Protein AF-A0A3B9MA21-F1 (afdb_monomer_lite)

Secondary structure (DSSP, 8-state):
-------------PPPPP-PPPP-------------EEEEEEETTS-EEEEEES--S--SS-EEEEETTEEEEEEEEPGGGEEEEEES-TT-TTPEE--GGG--SPEEEEEETTS-EEEEEE-TTS---SSEEEEEEEETTTTEEEEEEEEGGGEEEEEEES-TT---SS-PPP---HHHHHHHHTTTT--HHHHHHHHHHHHTT---TTTS-S-HHHHHHHHHHHHHHHHHHTT----HHHHHHHHHHHHHHHS--GGGHHHHH-TTEEEEE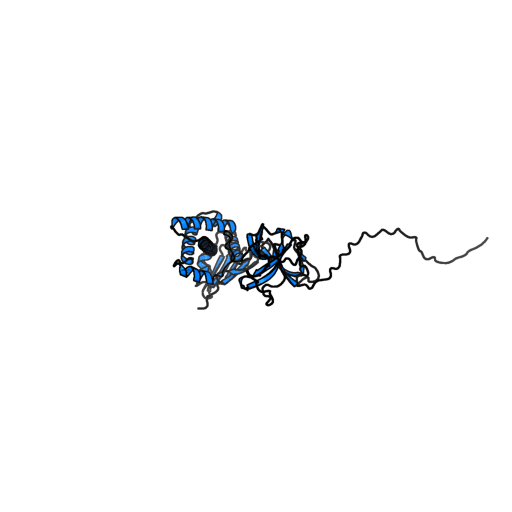ESSTT-EEEEETTEEEE-S---SSHHHHHHHHHHHHHTTT----SSS-EEEEE-TTS-EEEEE-TTT-TTS-EEEEEPPPP--

Structure (mmCIF, N/CA/C/O backbone):
data_AF-A0A3B9MA21-F1
#
_entry.id   AF-A0A3B9MA21-F1
#
loop_
_atom_site.group_PDB
_atom_site.id
_atom_site.type_symbol
_atom_site.label_atom_id
_atom_site.label_alt_id
_atom_site.label_comp_id
_atom_site.label_asym_id
_atom_site.label_entity_id
_atom_site.label_seq_id
_atom_site.pdbx_PDB_ins_code
_atom_site.Cartn_x
_atom_site.Cartn_y
_atom_site.Cartn_z
_atom_site.occupancy
_atom_site.B_iso_or_equiv
_atom_site.auth_seq_id
_atom_site.auth_comp_id
_atom_site.auth_asym_id
_atom_site.auth_atom_id
_atom_site.pdbx_PDB_model_num
ATOM 1 N N . MET A 1 1 ? 95.796 47.280 -31.510 1.00 41.66 1 MET A N 1
ATOM 2 C CA . MET A 1 1 ? 96.546 47.222 -30.240 1.00 41.66 1 MET A CA 1
ATOM 3 C C . MET A 1 1 ? 95.610 47.858 -29.237 1.00 41.66 1 MET A C 1
ATOM 5 O O . MET A 1 1 ? 95.337 49.034 -29.404 1.00 41.66 1 MET A O 1
ATOM 9 N N . SER A 1 2 ? 94.882 47.145 -28.392 1.00 36.00 2 SER A N 1
ATOM 10 C CA . SER A 1 2 ? 95.208 46.003 -27.519 1.00 36.00 2 SER A CA 1
ATOM 11 C C . SER A 1 2 ? 93.837 45.393 -27.157 1.00 36.00 2 SER A C 1
ATOM 13 O O . SER A 1 2 ? 92.874 46.145 -27.056 1.00 36.00 2 SER A O 1
ATOM 15 N N . ASP A 1 3 ? 93.581 44.095 -27.196 1.00 36.34 3 ASP A N 1
ATOM 16 C CA . ASP A 1 3 ? 93.986 43.004 -26.299 1.00 36.34 3 ASP A CA 1
ATOM 17 C C . ASP A 1 3 ? 92.713 42.353 -25.738 1.00 36.34 3 ASP A C 1
ATOM 19 O O . ASP A 1 3 ? 91.640 42.951 -25.679 1.00 36.34 3 ASP A O 1
ATOM 23 N N . VAL A 1 4 ? 92.868 41.072 -25.449 1.00 44.66 4 VAL A N 1
ATOM 24 C CA . VAL A 1 4 ? 91.877 40.066 -25.073 1.00 44.66 4 VAL A CA 1
ATOM 25 C C . VAL A 1 4 ? 91.489 40.219 -23.605 1.00 44.66 4 VAL A C 1
ATOM 27 O O . VAL A 1 4 ? 92.371 40.479 -22.800 1.00 44.66 4 VAL A O 1
ATOM 30 N N . GLU A 1 5 ? 90.242 39.903 -23.230 1.00 35.34 5 GLU A N 1
ATOM 31 C CA . GLU A 1 5 ? 90.014 39.194 -21.963 1.00 35.34 5 GLU A CA 1
ATOM 32 C C . GLU A 1 5 ? 88.692 38.411 -21.912 1.00 35.34 5 GLU A C 1
ATOM 34 O O . GLU A 1 5 ? 87.612 38.881 -22.267 1.00 35.34 5 GLU A O 1
ATOM 39 N N . THR A 1 6 ? 88.839 37.164 -21.476 1.00 40.72 6 THR A N 1
ATOM 40 C CA . THR A 1 6 ? 87.818 36.161 -21.172 1.00 40.72 6 THR A CA 1
ATOM 41 C C . THR A 1 6 ? 87.286 36.392 -19.753 1.00 40.72 6 THR A C 1
ATOM 43 O O . THR A 1 6 ? 88.080 36.696 -18.870 1.00 40.72 6 THR A O 1
ATOM 46 N N . THR A 1 7 ? 85.998 36.131 -19.494 1.00 34.38 7 THR A N 1
ATOM 47 C CA . THR A 1 7 ? 85.468 35.230 -18.434 1.00 34.38 7 THR A CA 1
ATOM 48 C C . THR A 1 7 ? 84.129 35.669 -17.816 1.00 34.38 7 THR A C 1
ATOM 50 O O . THR A 1 7 ? 83.857 36.841 -17.598 1.00 34.38 7 THR A O 1
ATOM 53 N N . GLN A 1 8 ? 83.376 34.623 -17.451 1.00 36.09 8 GLN A N 1
ATOM 54 C CA . GLN A 1 8 ? 82.391 34.487 -16.371 1.00 36.09 8 GLN A CA 1
ATOM 55 C C . GLN A 1 8 ? 80.886 34.641 -16.655 1.00 36.09 8 GLN A C 1
ATOM 57 O O . GLN A 1 8 ? 80.364 35.660 -17.094 1.00 36.09 8 GLN A O 1
ATOM 62 N N . SER A 1 9 ? 80.215 33.530 -16.327 1.00 38.88 9 SER A N 1
ATOM 63 C CA . SER A 1 9 ? 78.785 33.259 -16.291 1.00 38.88 9 SER A CA 1
ATOM 64 C C . SER A 1 9 ? 77.995 34.285 -15.487 1.00 38.88 9 SER A C 1
ATOM 66 O O . SER A 1 9 ? 78.386 34.655 -14.383 1.00 38.88 9 SER A O 1
ATOM 68 N N . THR A 1 10 ? 76.817 34.641 -15.990 1.00 37.41 10 THR A N 1
ATOM 69 C CA . THR A 1 10 ? 75.812 35.418 -15.262 1.00 37.41 10 THR A CA 1
ATOM 70 C C . THR A 1 10 ? 74.525 34.607 -15.136 1.00 37.41 10 THR A C 1
ATOM 72 O O . THR A 1 10 ? 73.949 34.151 -16.123 1.00 37.41 10 THR A O 1
ATOM 75 N N . ASN A 1 11 ? 74.124 34.388 -13.881 1.00 36.66 11 ASN A N 1
ATOM 76 C CA . ASN A 1 11 ? 72.827 33.852 -13.484 1.00 36.66 11 ASN A CA 1
ATOM 77 C C . ASN A 1 11 ? 71.716 34.812 -13.917 1.00 36.66 11 ASN A C 1
ATOM 79 O O . ASN A 1 11 ? 71.850 36.028 -13.783 1.00 36.66 11 ASN A O 1
ATOM 83 N N . GLY A 1 12 ? 70.628 34.239 -14.424 1.00 37.47 12 GLY A N 1
ATOM 84 C CA . GLY A 1 12 ? 69.438 34.968 -14.828 1.00 37.47 12 GLY A CA 1
ATOM 85 C C . GLY A 1 12 ? 68.487 35.242 -13.667 1.00 37.47 12 GLY A C 1
ATOM 86 O O . GLY A 1 12 ? 68.224 34.367 -12.849 1.00 37.47 12 GLY A O 1
ATOM 87 N N . GLU A 1 13 ? 67.905 36.435 -13.694 1.00 37.38 13 GLU A N 1
ATOM 88 C CA . GLU A 1 13 ? 66.594 36.757 -13.130 1.00 37.38 13 GLU A CA 1
ATOM 89 C C . GLU A 1 13 ? 65.908 37.748 -14.084 1.00 37.38 13 GLU A C 1
ATOM 91 O O . GLU A 1 13 ? 66.500 38.784 -14.402 1.00 37.38 13 GLU A O 1
ATOM 96 N N . PRO A 1 14 ? 64.682 37.473 -14.568 1.00 39.94 14 PRO A N 1
ATOM 97 C CA . PRO A 1 14 ? 63.851 38.485 -15.195 1.00 39.94 14 PRO A CA 1
ATOM 98 C C . PRO A 1 14 ? 62.773 39.034 -14.243 1.00 39.94 14 PRO A C 1
ATOM 100 O O . PRO A 1 14 ? 62.314 38.380 -13.311 1.00 39.94 14 PRO A O 1
ATOM 103 N N . LEU A 1 15 ? 62.397 40.276 -14.555 1.00 39.38 15 LEU A N 1
ATOM 104 C CA . LEU A 1 15 ? 61.487 41.211 -13.887 1.00 39.38 15 LEU A CA 1
ATOM 105 C C . LEU A 1 15 ? 60.046 40.712 -13.606 1.00 39.38 15 LEU A C 1
ATOM 107 O O . LEU A 1 15 ? 59.567 39.773 -14.244 1.00 39.38 15 LEU A O 1
ATOM 111 N N . PRO A 1 16 ? 59.318 41.392 -12.689 1.00 40.28 16 PRO A N 1
ATOM 112 C CA . PRO A 1 16 ? 58.061 40.911 -12.123 1.00 40.28 16 PRO A CA 1
ATOM 113 C C . PRO A 1 16 ? 56.882 41.039 -13.093 1.00 40.28 16 PRO A C 1
ATOM 115 O O . PRO A 1 16 ? 56.643 42.088 -13.691 1.00 40.28 16 PRO A O 1
ATOM 118 N N . THR A 1 17 ? 56.102 39.963 -13.199 1.00 39.50 17 THR A N 1
ATOM 119 C CA . THR A 1 17 ? 54.821 39.932 -13.915 1.00 39.50 17 THR A CA 1
ATOM 120 C C . THR A 1 17 ? 53.695 40.247 -12.929 1.00 39.50 17 THR A C 1
ATOM 122 O O . THR A 1 17 ? 53.706 39.761 -11.799 1.00 39.50 17 THR A O 1
ATOM 125 N N . GLY A 1 18 ? 52.751 41.096 -13.343 1.00 36.75 18 GLY A N 1
ATOM 126 C CA . GLY A 1 18 ? 51.663 41.610 -12.511 1.00 36.75 18 GLY A CA 1
ATOM 127 C C . GLY A 1 18 ? 50.853 40.521 -11.806 1.00 36.75 18 GLY A C 1
ATOM 128 O O . GLY A 1 18 ? 50.429 39.540 -12.415 1.00 36.75 18 GLY A O 1
ATOM 129 N N . ALA A 1 19 ? 50.625 40.727 -10.509 1.00 36.31 19 ALA A N 1
ATOM 130 C CA . ALA A 1 19 ? 49.758 39.893 -9.696 1.00 36.31 19 ALA A CA 1
ATOM 131 C C . ALA A 1 19 ? 48.301 40.056 -10.153 1.00 36.31 19 ALA A C 1
ATOM 133 O O . ALA A 1 19 ? 47.687 41.106 -9.963 1.00 36.31 19 ALA A O 1
ATOM 134 N N . ALA A 1 20 ? 47.747 39.002 -10.747 1.00 38.88 20 ALA A N 1
ATOM 135 C CA . ALA A 1 20 ? 46.309 38.837 -10.860 1.00 38.88 20 ALA A CA 1
ATOM 136 C C . ALA A 1 20 ? 45.737 38.626 -9.451 1.00 38.88 20 ALA A C 1
ATOM 138 O O . ALA A 1 20 ? 46.145 37.713 -8.734 1.00 38.88 20 ALA A O 1
ATOM 139 N N . THR A 1 21 ? 44.806 39.487 -9.048 1.00 39.28 21 THR A N 1
ATOM 140 C CA . THR A 1 21 ? 44.000 39.315 -7.838 1.00 39.28 21 THR A CA 1
ATOM 141 C C . THR A 1 21 ? 43.270 37.969 -7.918 1.00 39.28 21 THR A C 1
ATOM 143 O O . THR A 1 21 ? 42.519 37.766 -8.876 1.00 39.28 21 THR A O 1
ATOM 146 N N . PRO A 1 22 ? 43.456 37.035 -6.968 1.00 37.47 22 PRO A N 1
ATOM 147 C CA . PRO A 1 22 ? 42.633 35.838 -6.943 1.00 37.47 22 PRO A CA 1
ATOM 148 C C . PRO A 1 22 ? 41.190 36.249 -6.636 1.00 37.47 22 PRO A C 1
ATOM 150 O O . PRO A 1 22 ? 40.932 37.046 -5.732 1.00 37.47 22 PRO A O 1
ATOM 153 N N . ALA A 1 23 ? 40.253 35.720 -7.424 1.00 40.75 23 ALA A N 1
ATOM 154 C CA . ALA A 1 23 ? 38.828 35.791 -7.131 1.00 40.75 23 ALA A CA 1
ATOM 155 C C . ALA A 1 23 ? 38.580 35.309 -5.689 1.00 40.75 23 ALA A C 1
ATOM 157 O O . ALA A 1 23 ? 39.289 34.404 -5.240 1.00 40.75 23 ALA A O 1
ATOM 158 N N . PRO A 1 24 ? 37.611 35.883 -4.953 1.00 34.22 24 PRO A N 1
ATOM 159 C CA . PRO A 1 24 ? 37.360 35.471 -3.585 1.00 34.22 24 PRO A CA 1
ATOM 160 C C . PRO A 1 24 ? 36.955 33.998 -3.596 1.00 34.22 24 PRO A C 1
ATOM 162 O O . PRO A 1 24 ? 35.881 33.632 -4.075 1.00 34.22 24 PRO A O 1
ATOM 165 N N . THR A 1 25 ? 37.845 33.146 -3.093 1.00 36.44 25 THR A N 1
ATOM 166 C CA . THR A 1 25 ? 37.499 31.797 -2.671 1.00 36.44 25 THR A CA 1
ATOM 167 C C . THR A 1 25 ? 36.375 31.967 -1.663 1.00 36.44 25 THR A C 1
ATOM 169 O O . THR A 1 25 ? 36.591 32.526 -0.590 1.00 36.44 25 THR A O 1
ATOM 172 N N . LEU A 1 26 ? 35.162 31.552 -2.034 1.00 38.78 26 LEU A N 1
ATOM 173 C CA . LEU A 1 26 ? 34.083 31.322 -1.085 1.00 38.78 26 LEU A CA 1
ATOM 174 C C . LEU A 1 26 ? 34.607 30.278 -0.103 1.00 38.78 26 LEU A C 1
ATOM 176 O O . LEU A 1 26 ? 34.585 29.078 -0.380 1.00 38.78 26 LEU A O 1
ATOM 180 N N . GLU A 1 27 ? 35.167 30.770 0.996 1.00 31.86 27 GLU A N 1
ATOM 181 C CA . GLU A 1 27 ? 35.489 30.017 2.192 1.00 31.86 27 GLU A CA 1
ATOM 182 C C . GLU A 1 27 ? 34.197 29.294 2.570 1.00 31.86 27 GLU A C 1
ATOM 184 O O . GLU A 1 27 ? 33.232 29.893 3.049 1.00 31.86 27 GLU A O 1
ATOM 189 N N . ARG A 1 28 ? 34.127 28.002 2.232 1.00 37.34 28 ARG A N 1
ATOM 190 C CA . ARG A 1 28 ? 33.096 27.122 2.760 1.00 37.34 28 ARG A CA 1
ATOM 191 C C . ARG A 1 28 ? 33.308 27.152 4.258 1.00 37.34 28 ARG A C 1
ATOM 193 O O . ARG A 1 28 ? 34.276 26.574 4.739 1.00 37.34 28 ARG A O 1
ATOM 200 N N . ALA A 1 29 ? 32.442 27.881 4.952 1.00 33.44 29 ALA A N 1
ATOM 201 C CA . ALA A 1 29 ? 32.386 27.883 6.396 1.00 33.44 29 ALA A CA 1
ATOM 202 C C . ALA A 1 29 ? 32.402 26.423 6.853 1.00 33.44 29 ALA A C 1
ATOM 204 O O . ALA A 1 29 ? 31.464 25.673 6.576 1.00 33.44 29 ALA A O 1
ATOM 205 N N . GLU A 1 30 ? 33.499 26.007 7.484 1.00 34.41 30 GLU A N 1
ATOM 206 C CA . GLU A 1 30 ? 33.568 24.741 8.194 1.00 34.41 30 GLU A CA 1
ATOM 207 C C . GLU A 1 30 ? 32.528 24.825 9.309 1.00 34.41 30 GLU A C 1
ATOM 209 O O . GLU A 1 30 ? 32.738 25.428 10.365 1.00 34.41 30 GLU A O 1
ATOM 214 N N . ALA A 1 31 ? 31.338 24.301 9.019 1.00 36.44 31 ALA A N 1
ATOM 215 C CA . ALA A 1 31 ? 30.272 24.196 9.986 1.00 36.44 31 ALA A CA 1
ATOM 216 C C . ALA A 1 31 ? 30.799 23.325 11.130 1.00 36.44 31 ALA A C 1
ATOM 218 O O . ALA A 1 31 ? 31.207 22.182 10.925 1.00 36.44 31 ALA A O 1
ATOM 219 N N . LYS A 1 32 ? 30.833 23.886 12.343 1.00 39.78 32 LYS A N 1
ATOM 220 C CA . LYS A 1 32 ? 31.036 23.117 13.572 1.00 39.78 32 LYS A CA 1
ATOM 221 C C . LYS A 1 32 ? 30.023 21.973 13.564 1.00 39.78 32 LYS A C 1
ATOM 223 O O . LYS A 1 32 ? 28.840 22.230 13.770 1.00 39.78 32 LYS A O 1
ATOM 228 N N . HIS A 1 33 ? 30.487 20.755 13.297 1.00 47.06 33 HIS A N 1
ATOM 229 C CA . HIS A 1 33 ? 29.640 19.570 13.236 1.00 47.06 33 HIS A CA 1
ATOM 230 C C . HIS A 1 33 ? 28.929 19.417 14.581 1.00 47.06 33 HIS A C 1
ATOM 232 O O . HIS A 1 33 ? 29.557 19.131 15.604 1.00 47.06 33 HIS A O 1
ATOM 238 N N . GLY A 1 34 ? 27.621 19.668 14.592 1.00 58.94 34 GLY A N 1
ATOM 239 C CA . GLY A 1 34 ? 26.783 19.293 15.720 1.00 58.94 34 GLY A CA 1
ATOM 240 C C . GLY A 1 34 ? 26.837 17.778 15.904 1.00 58.94 34 GLY A C 1
ATOM 241 O O . GLY A 1 34 ? 27.186 17.041 14.981 1.00 58.94 34 GLY A O 1
ATOM 242 N N . THR A 1 35 ? 26.492 17.286 17.093 1.00 79.38 35 THR A N 1
ATOM 243 C CA . THR A 1 35 ? 26.340 15.842 17.303 1.00 79.38 35 THR A CA 1
ATOM 244 C C . THR A 1 35 ? 25.333 15.299 16.288 1.00 79.38 35 THR A C 1
ATOM 246 O O . THR A 1 35 ? 24.146 15.645 16.348 1.00 79.38 35 THR A O 1
ATOM 249 N N . ARG A 1 36 ? 25.821 14.483 15.345 1.00 87.44 36 ARG A N 1
ATOM 250 C CA . ARG A 1 36 ? 24.987 13.807 14.350 1.00 87.44 36 ARG A CA 1
ATOM 251 C C . ARG A 1 36 ? 23.998 12.901 15.068 1.00 87.44 36 ARG A C 1
ATOM 253 O O . ARG A 1 36 ? 24.338 12.241 16.049 1.00 87.44 36 ARG A O 1
ATOM 260 N N . VAL A 1 37 ? 22.765 12.889 14.588 1.00 89.75 37 VAL A N 1
ATOM 261 C CA . VAL A 1 37 ? 21.719 11.986 15.064 1.00 89.75 37 VAL A CA 1
ATOM 262 C C . VAL A 1 37 ? 21.225 11.133 13.922 1.00 89.75 37 VAL A C 1
ATOM 264 O O . VAL A 1 37 ? 21.289 11.544 12.764 1.00 89.75 37 VAL A O 1
ATOM 267 N N . ARG A 1 38 ? 20.690 9.960 14.259 1.00 89.94 38 ARG A N 1
ATOM 268 C CA . ARG A 1 38 ? 19.947 9.155 13.296 1.00 89.94 38 ARG A CA 1
ATOM 269 C C . ARG A 1 38 ? 18.771 9.969 12.769 1.00 89.94 38 ARG A C 1
ATOM 271 O O . ARG A 1 38 ? 18.075 10.622 13.544 1.00 89.94 38 ARG A O 1
ATOM 278 N N . VAL A 1 39 ? 18.565 9.924 11.465 1.00 91.62 39 VAL A N 1
ATOM 279 C CA . VAL A 1 39 ? 17.439 10.563 10.796 1.00 91.62 39 VAL A CA 1
ATOM 280 C C . VAL A 1 39 ? 16.800 9.593 9.824 1.00 91.62 39 VAL A C 1
ATOM 282 O O . VAL A 1 39 ? 17.472 8.725 9.266 1.00 91.62 39 VAL A O 1
ATOM 285 N N . SER A 1 40 ? 15.506 9.786 9.609 1.00 89.62 40 SER A N 1
ATOM 286 C CA . SER A 1 40 ? 14.758 9.100 8.565 1.00 89.62 40 SER A CA 1
ATOM 287 C C . SER A 1 40 ? 14.000 10.136 7.746 1.00 89.62 40 SER A C 1
ATOM 289 O O . SER A 1 40 ? 13.180 10.892 8.278 1.00 89.62 40 SER A O 1
ATOM 291 N N . VAL A 1 41 ? 14.331 10.242 6.462 1.00 88.50 41 VAL A N 1
ATOM 292 C CA . VAL A 1 41 ? 13.748 11.221 5.544 1.00 88.50 41 VAL A CA 1
ATOM 293 C C . VAL A 1 41 ? 12.651 10.543 4.742 1.00 88.50 41 VAL A C 1
ATOM 295 O O . VAL A 1 41 ? 12.915 9.686 3.901 1.00 88.50 41 VAL A O 1
ATOM 298 N N . HIS A 1 42 ? 11.413 10.955 4.995 1.00 84.56 42 HIS A N 1
ATOM 299 C CA . HIS A 1 42 ? 10.248 10.504 4.251 1.00 84.56 42 HIS A CA 1
ATOM 300 C C . HIS A 1 42 ? 10.033 11.430 3.057 1.00 84.56 42 HIS A C 1
ATOM 302 O O . HIS A 1 42 ? 9.934 12.653 3.213 1.00 84.56 42 HIS A O 1
ATOM 308 N N . ARG A 1 43 ? 9.966 10.857 1.857 1.00 81.31 43 ARG A N 1
ATOM 309 C CA . ARG A 1 43 ? 9.807 11.586 0.597 1.00 81.31 43 ARG A CA 1
ATOM 310 C C . ARG A 1 43 ? 8.355 11.596 0.131 1.00 81.31 43 ARG A C 1
ATOM 312 O O . ARG A 1 43 ? 7.558 10.733 0.486 1.00 81.31 43 ARG A O 1
ATOM 319 N N . LEU A 1 44 ? 8.012 12.591 -0.681 1.00 65.81 44 LEU A N 1
ATOM 320 C CA . LEU A 1 44 ? 6.673 12.753 -1.259 1.00 65.81 44 LEU A CA 1
ATOM 321 C C . LEU A 1 44 ? 6.306 11.663 -2.278 1.00 65.81 44 LEU A C 1
ATOM 323 O O . LEU A 1 44 ? 5.127 11.459 -2.544 1.00 65.81 44 LEU A O 1
ATOM 327 N N . ASP A 1 45 ? 7.297 10.974 -2.846 1.00 60.50 45 ASP A N 1
ATOM 328 C CA . ASP A 1 45 ? 7.113 9.818 -3.733 1.00 60.50 45 ASP A CA 1
ATOM 329 C C . ASP A 1 45 ? 6.905 8.497 -2.960 1.00 60.50 45 ASP A C 1
ATOM 331 O O . ASP A 1 45 ? 6.793 7.437 -3.573 1.00 60.50 45 ASP A O 1
ATOM 335 N N . GLY A 1 46 ? 6.849 8.554 -1.623 1.00 48.66 46 GLY A N 1
ATOM 336 C CA . GLY A 1 46 ? 6.766 7.387 -0.745 1.00 48.66 46 GLY A CA 1
ATOM 337 C C . GLY A 1 46 ? 8.120 6.745 -0.431 1.00 48.66 46 GLY A C 1
ATOM 338 O O . GLY A 1 46 ? 8.165 5.757 0.301 1.00 48.66 46 GLY A O 1
ATOM 339 N N . GLY A 1 47 ? 9.225 7.290 -0.951 1.00 55.22 47 GLY A N 1
ATOM 340 C CA . GLY A 1 47 ? 10.573 6.848 -0.613 1.00 55.22 47 GLY A CA 1
ATOM 341 C C . GLY A 1 47 ? 10.939 7.125 0.849 1.00 55.22 47 GLY A C 1
ATOM 342 O O . GLY A 1 47 ? 10.489 8.104 1.449 1.00 55.22 47 GLY A O 1
ATOM 343 N N . LEU A 1 48 ? 11.796 6.272 1.408 1.00 69.06 48 LEU A N 1
ATOM 344 C CA . LEU A 1 48 ? 12.355 6.412 2.751 1.00 69.06 48 LEU A CA 1
ATOM 345 C C . LEU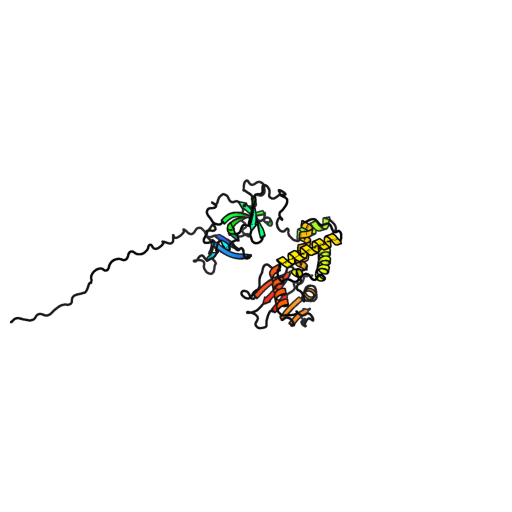 A 1 48 ? 13.878 6.347 2.675 1.00 69.06 48 LEU A C 1
ATOM 347 O O . LEU A 1 48 ? 14.429 5.426 2.070 1.00 69.06 48 LEU A O 1
ATOM 351 N N . GLU A 1 49 ? 14.553 7.310 3.291 1.00 78.38 49 GLU A N 1
ATOM 352 C CA . GLU A 1 49 ? 16.012 7.360 3.336 1.00 78.38 49 GLU A CA 1
ATOM 353 C C . GLU A 1 49 ? 16.501 7.495 4.779 1.00 78.38 49 GLU A C 1
ATOM 355 O O . GLU A 1 49 ? 16.326 8.537 5.410 1.00 78.38 49 GLU A O 1
ATOM 360 N N . ASP A 1 50 ? 17.144 6.442 5.285 1.00 84.69 50 ASP A N 1
ATOM 361 C CA . ASP A 1 50 ? 17.752 6.424 6.614 1.00 84.69 50 ASP A CA 1
ATOM 362 C C . ASP A 1 50 ? 19.226 6.829 6.566 1.00 84.69 50 ASP A C 1
ATOM 364 O O . ASP A 1 50 ? 19.962 6.523 5.621 1.00 84.69 50 ASP A O 1
ATOM 368 N N . GLY A 1 51 ? 19.680 7.487 7.626 1.00 88.56 51 GLY A N 1
ATOM 369 C CA . GLY A 1 51 ? 21.069 7.892 7.764 1.00 88.56 51 GLY A CA 1
ATOM 370 C C . GLY A 1 51 ? 21.303 8.695 9.029 1.00 88.56 51 GLY A C 1
ATOM 371 O O . GLY A 1 51 ? 20.592 8.554 10.024 1.00 88.56 51 GLY A O 1
ATOM 372 N N . GLU A 1 52 ? 22.313 9.548 8.984 1.00 92.81 52 GLU A N 1
ATOM 373 C CA . GLU A 1 52 ? 22.648 10.476 10.053 1.00 92.81 52 GLU A CA 1
ATOM 374 C C . GLU A 1 52 ? 22.643 11.912 9.540 1.00 92.81 52 GLU A C 1
ATOM 376 O O . GLU A 1 52 ? 22.885 12.166 8.363 1.00 92.81 52 GLU A O 1
ATOM 381 N N . SER A 1 53 ? 22.368 12.868 10.418 1.00 93.88 53 SER A N 1
ATOM 382 C CA . SER A 1 53 ? 22.474 14.289 10.099 1.00 93.88 53 SER A CA 1
ATOM 383 C C . SER A 1 53 ? 22.755 15.103 11.351 1.00 93.88 53 SER A C 1
ATOM 385 O O . SER A 1 53 ? 22.296 14.776 12.447 1.00 93.88 53 SER A O 1
ATOM 387 N N . ASP A 1 54 ? 23.520 16.172 11.195 1.00 91.25 54 ASP A N 1
ATOM 388 C CA . ASP A 1 54 ? 23.672 17.236 12.184 1.00 91.25 54 ASP A CA 1
ATOM 389 C C . ASP A 1 54 ? 22.666 18.380 11.961 1.00 91.25 54 ASP A C 1
ATOM 391 O O . ASP A 1 54 ? 22.482 19.222 12.846 1.00 91.25 54 ASP A O 1
ATOM 395 N N . ALA A 1 55 ? 21.958 18.388 10.825 1.00 90.75 55 ALA A N 1
ATOM 396 C CA . ALA A 1 55 ? 20.936 19.376 10.523 1.00 90.75 55 ALA A CA 1
ATOM 397 C C . ALA A 1 55 ? 19.670 19.173 11.368 1.00 90.75 55 ALA A C 1
ATOM 399 O O . ALA A 1 55 ? 19.199 18.061 11.606 1.00 90.75 55 ALA A O 1
ATOM 400 N N . ARG A 1 56 ? 19.087 20.296 11.800 1.00 89.19 56 ARG A N 1
ATOM 401 C CA . ARG A 1 56 ? 17.831 20.353 12.573 1.00 89.19 56 ARG A CA 1
ATOM 402 C C . ARG A 1 56 ? 16.721 21.120 11.864 1.00 89.19 56 ARG A C 1
ATOM 404 O O . ARG A 1 56 ? 15.644 21.280 12.416 1.00 89.19 56 ARG A O 1
ATOM 411 N N . ILE A 1 57 ? 16.981 21.578 10.643 1.00 89.88 57 ILE A N 1
ATOM 412 C CA . ILE A 1 57 ? 16.035 22.318 9.810 1.00 89.88 57 ILE A CA 1
ATOM 413 C C . ILE A 1 57 ? 16.131 21.829 8.366 1.00 89.88 57 ILE A C 1
ATOM 415 O O . ILE A 1 57 ? 17.185 21.360 7.935 1.00 89.88 57 ILE A O 1
ATOM 419 N N . ILE A 1 58 ? 15.044 21.977 7.610 1.00 90.38 58 ILE A N 1
ATOM 420 C CA . ILE A 1 58 ? 15.058 21.831 6.150 1.00 90.38 58 ILE A CA 1
ATOM 421 C C . ILE A 1 58 ? 15.366 23.209 5.560 1.00 90.38 58 ILE A C 1
ATOM 423 O O . ILE A 1 58 ? 14.637 24.172 5.817 1.00 90.38 58 ILE A O 1
ATOM 427 N N . THR A 1 59 ? 16.439 23.322 4.781 1.00 89.25 59 THR A N 1
ATOM 428 C CA . THR A 1 59 ? 16.801 24.570 4.093 1.00 89.25 59 THR A CA 1
ATOM 429 C C . THR A 1 59 ? 16.177 24.611 2.697 1.00 89.25 59 THR A C 1
ATOM 431 O O . THR A 1 59 ? 15.588 23.634 2.237 1.00 89.25 59 THR A O 1
ATOM 434 N N . GLY A 1 60 ? 16.310 25.735 1.984 1.00 82.25 60 GLY A N 1
ATOM 435 C CA . GLY A 1 60 ? 15.885 25.813 0.581 1.00 82.25 60 GLY A CA 1
ATOM 436 C C . GLY A 1 60 ? 16.636 24.841 -0.342 1.00 82.25 60 GLY A C 1
ATOM 437 O O . GLY A 1 60 ? 16.071 24.378 -1.331 1.00 82.25 60 GLY A O 1
ATOM 438 N N . GLU A 1 61 ? 17.880 24.494 -0.001 1.00 83.31 61 GLU A N 1
ATOM 439 C CA . GLU A 1 61 ? 18.684 23.512 -0.741 1.00 83.31 61 GLU A CA 1
ATOM 440 C C . GLU A 1 61 ? 18.258 22.072 -0.436 1.00 83.31 61 GLU A C 1
ATOM 442 O O . GLU A 1 61 ? 18.413 21.188 -1.280 1.00 83.31 61 GLU A O 1
ATOM 447 N N . GLY A 1 62 ? 17.661 21.837 0.737 1.00 90.94 62 GLY A N 1
ATOM 448 C CA . GLY A 1 62 ? 17.166 20.532 1.141 1.00 90.94 62 GLY A CA 1
ATOM 449 C C . GLY A 1 62 ? 17.564 20.134 2.552 1.00 90.94 62 GLY A C 1
ATOM 450 O O . GLY A 1 62 ? 17.713 20.973 3.442 1.00 90.94 62 GLY A O 1
ATOM 451 N N . PHE A 1 63 ? 17.715 18.828 2.746 1.00 93.81 63 PHE A N 1
ATOM 452 C CA . PHE A 1 63 ? 18.174 18.243 3.998 1.00 93.81 63 PHE A CA 1
ATOM 453 C C . PHE A 1 63 ? 19.409 17.366 3.747 1.00 93.81 63 PHE A C 1
ATOM 455 O O . PHE A 1 63 ? 19.354 16.484 2.880 1.00 93.81 63 PHE A O 1
ATOM 462 N N . PRO A 1 64 ? 20.526 17.598 4.457 1.00 95.00 64 PRO A N 1
ATOM 463 C CA . PRO A 1 64 ? 21.721 16.781 4.317 1.00 95.00 64 PRO A CA 1
ATOM 464 C C . PRO A 1 64 ? 21.568 15.463 5.084 1.00 95.00 64 PRO A C 1
ATOM 466 O O . PRO A 1 64 ? 21.177 15.455 6.251 1.00 95.00 64 PRO A O 1
ATOM 469 N N . ILE A 1 65 ? 21.918 14.353 4.440 1.00 93.31 65 ILE A N 1
ATOM 470 C CA . ILE A 1 65 ? 21.967 13.016 5.030 1.00 93.31 65 ILE A CA 1
ATOM 471 C C . ILE A 1 65 ? 23.336 12.380 4.771 1.00 93.31 65 ILE A C 1
ATOM 473 O O . ILE A 1 65 ? 23.857 12.405 3.655 1.00 93.31 65 ILE A O 1
ATOM 477 N N . PHE A 1 66 ? 23.922 11.806 5.812 1.00 91.44 66 PHE A N 1
ATOM 478 C CA . PHE A 1 66 ? 25.133 10.997 5.762 1.00 91.44 66 PHE A CA 1
ATOM 479 C C . PHE A 1 66 ? 24.719 9.530 5.834 1.00 91.44 66 PHE A C 1
ATOM 481 O O . PHE A 1 66 ? 23.932 9.146 6.698 1.00 91.44 66 PHE A O 1
ATOM 488 N N . THR A 1 67 ? 25.228 8.701 4.929 1.00 85.69 67 THR A N 1
ATOM 489 C CA . THR A 1 67 ? 24.887 7.270 4.893 1.00 85.69 67 THR A CA 1
ATOM 490 C C . THR A 1 67 ? 26.134 6.436 5.177 1.00 85.69 67 THR A C 1
ATOM 492 O O . THR A 1 67 ? 27.221 6.864 4.805 1.00 85.69 67 THR A O 1
ATOM 495 N N . PRO A 1 68 ? 26.024 5.235 5.771 1.00 73.62 68 PRO A N 1
ATOM 496 C CA . PRO A 1 68 ? 27.183 4.400 6.095 1.00 73.62 68 PRO A CA 1
ATOM 497 C C . PRO A 1 68 ? 28.221 4.178 4.973 1.00 73.62 68 PRO A C 1
ATOM 499 O O . PRO A 1 68 ? 29.407 4.151 5.296 1.00 73.62 68 PRO A O 1
ATOM 502 N N . PRO A 1 69 ? 27.859 4.032 3.679 1.00 71.44 69 PRO A N 1
ATOM 503 C CA . PRO A 1 69 ? 28.867 3.899 2.622 1.00 71.44 69 PRO A CA 1
ATOM 504 C C . PRO A 1 69 ? 29.662 5.188 2.334 1.00 71.44 69 PRO A C 1
ATOM 506 O O . PRO A 1 69 ? 30.722 5.097 1.723 1.00 71.44 69 PRO A O 1
ATOM 509 N N . ASP A 1 70 ? 29.183 6.362 2.760 1.00 71.75 70 ASP A N 1
ATOM 510 C CA . ASP A 1 70 ? 29.858 7.660 2.611 1.00 71.75 70 ASP A CA 1
ATOM 511 C C . ASP A 1 70 ? 29.503 8.579 3.798 1.00 71.75 70 ASP A C 1
ATOM 513 O O . ASP A 1 70 ? 28.552 9.367 3.761 1.00 71.75 70 ASP A O 1
ATOM 517 N N . ALA A 1 71 ? 30.239 8.412 4.900 1.00 76.12 71 ALA A N 1
ATOM 518 C CA . ALA A 1 71 ? 30.004 9.131 6.154 1.00 76.12 71 ALA A CA 1
ATOM 519 C C . ALA A 1 71 ? 30.641 10.534 6.187 1.00 76.12 71 ALA A C 1
ATOM 521 O O . ALA A 1 71 ? 30.330 11.330 7.074 1.00 76.12 71 ALA A O 1
ATOM 522 N N . GLU A 1 72 ? 31.519 10.853 5.237 1.00 82.19 72 GLU A N 1
ATOM 523 C CA . GLU A 1 72 ? 32.240 12.132 5.192 1.00 82.19 72 GLU A CA 1
ATOM 524 C C . GLU A 1 72 ? 31.533 13.151 4.295 1.00 82.19 72 GLU A C 1
ATOM 526 O O . GLU A 1 72 ? 31.621 14.359 4.525 1.00 82.19 72 GLU A O 1
ATOM 531 N N . ARG A 1 73 ? 30.781 12.688 3.290 1.00 86.56 73 ARG A N 1
ATOM 532 C CA . ARG A 1 73 ? 30.079 13.565 2.356 1.00 86.56 73 ARG A CA 1
ATOM 533 C C . ARG A 1 73 ? 28.567 13.495 2.536 1.00 86.56 73 ARG A C 1
ATOM 535 O O . ARG A 1 73 ? 27.930 12.487 2.252 1.00 86.56 73 ARG A O 1
ATOM 542 N N . ALA A 1 74 ? 27.973 14.627 2.906 1.00 89.00 74 ALA A N 1
ATOM 543 C CA . ALA A 1 74 ? 26.522 14.763 2.937 1.00 89.00 74 ALA A CA 1
ATOM 544 C C . ALA A 1 74 ? 25.920 14.625 1.528 1.00 89.00 74 ALA A C 1
ATOM 546 O O . ALA A 1 74 ? 26.286 15.361 0.602 1.00 89.00 74 ALA A O 1
ATOM 547 N N . ARG A 1 75 ? 24.936 13.735 1.385 1.00 92.38 75 ARG A N 1
ATOM 548 C CA . ARG A 1 75 ? 23.989 13.744 0.269 1.00 92.38 75 ARG A CA 1
ATOM 549 C C . ARG A 1 75 ? 22.858 14.710 0.602 1.00 92.38 75 ARG A C 1
ATOM 551 O O . ARG A 1 75 ? 22.287 14.642 1.681 1.00 92.38 75 ARG A O 1
ATOM 558 N N . TRP A 1 76 ? 22.507 15.584 -0.330 1.00 93.00 76 TRP A N 1
ATOM 559 C CA . TRP A 1 76 ? 21.403 16.524 -0.147 1.00 93.00 76 TRP A CA 1
ATOM 560 C C . TRP A 1 76 ? 20.131 15.979 -0.780 1.00 93.00 76 TRP A C 1
ATOM 562 O O . TRP A 1 76 ? 20.107 15.699 -1.979 1.00 93.00 76 TRP A O 1
ATOM 572 N N . ILE A 1 77 ? 19.078 15.848 0.023 1.00 92.44 77 ILE A N 1
ATOM 573 C CA . ILE A 1 77 ? 17.738 15.521 -0.464 1.00 92.44 77 ILE A CA 1
ATOM 574 C C . ILE A 1 77 ? 17.005 16.845 -0.714 1.00 92.44 77 ILE A C 1
ATOM 576 O O . ILE A 1 77 ? 16.859 17.621 0.232 1.00 92.44 77 ILE A O 1
ATOM 580 N N . PRO A 1 78 ? 16.544 17.139 -1.942 1.00 91.81 78 PRO A N 1
ATOM 581 C CA . PRO A 1 78 ? 15.902 18.415 -2.253 1.00 91.81 78 PRO A CA 1
ATOM 582 C C . PRO A 1 78 ? 14.639 18.649 -1.423 1.00 91.81 78 PRO A C 1
ATOM 584 O O . PRO A 1 78 ? 13.779 17.776 -1.350 1.00 91.81 78 PRO A O 1
ATOM 587 N N . ALA A 1 79 ? 14.456 19.860 -0.887 1.00 89.25 79 ALA A N 1
ATOM 588 C CA . ALA A 1 79 ? 13.309 20.191 -0.027 1.00 89.25 79 ALA A CA 1
ATOM 589 C C . ALA A 1 79 ? 11.944 19.897 -0.675 1.00 89.25 79 ALA A C 1
ATOM 591 O O . ALA A 1 79 ? 11.005 19.499 0.005 1.00 89.25 79 ALA A O 1
ATOM 592 N N . ARG A 1 80 ? 11.843 20.058 -2.001 1.00 88.12 80 ARG A N 1
ATOM 593 C CA . ARG A 1 80 ? 10.626 19.776 -2.783 1.00 88.12 80 ARG A CA 1
ATOM 594 C C . ARG A 1 80 ? 10.241 18.297 -2.852 1.00 88.12 80 ARG A C 1
ATOM 596 O O . ARG A 1 80 ? 9.100 18.007 -3.185 1.00 88.12 80 ARG A O 1
ATOM 603 N N . ASP A 1 81 ? 11.182 17.399 -2.579 1.00 86.69 81 ASP A N 1
ATOM 604 C CA . ASP A 1 81 ? 10.958 15.955 -2.597 1.00 86.69 81 ASP A CA 1
ATOM 605 C C . ASP A 1 81 ? 10.732 15.420 -1.178 1.00 86.69 81 ASP A C 1
ATOM 607 O O . ASP A 1 81 ? 10.299 14.283 -1.009 1.00 86.69 81 ASP A O 1
ATOM 611 N N . ILE A 1 82 ? 11.035 16.224 -0.156 1.00 90.31 82 ILE A N 1
ATOM 612 C CA . ILE A 1 82 ? 10.878 15.855 1.247 1.00 90.31 82 ILE A CA 1
ATOM 613 C C . ILE A 1 82 ? 9.432 16.085 1.657 1.00 90.31 82 ILE A C 1
ATOM 615 O O . ILE A 1 82 ? 8.854 17.138 1.400 1.00 90.31 82 ILE A O 1
ATOM 619 N N . LYS A 1 83 ? 8.872 15.104 2.356 1.00 86.19 83 LYS A N 1
ATOM 620 C CA . LYS A 1 83 ? 7.599 15.215 3.053 1.00 86.19 83 LYS A CA 1
ATOM 621 C C . LYS A 1 83 ? 7.818 15.647 4.499 1.00 86.19 83 LYS A C 1
ATOM 623 O O . LYS A 1 83 ? 7.333 16.695 4.917 1.00 86.19 83 LYS A O 1
ATOM 628 N N . TYR A 1 84 ? 8.592 14.873 5.249 1.00 91.88 84 TYR A N 1
ATOM 629 C CA . TYR A 1 84 ? 9.063 15.226 6.583 1.00 91.88 84 TYR A CA 1
ATOM 630 C C . TYR A 1 84 ? 10.339 14.450 6.918 1.00 91.88 84 TYR A C 1
ATOM 632 O O . TYR A 1 84 ? 10.655 13.439 6.294 1.00 91.88 84 TYR A O 1
ATOM 640 N N . VAL A 1 85 ? 11.073 14.926 7.916 1.00 93.31 85 VAL A N 1
ATOM 641 C CA . VAL A 1 85 ? 12.288 14.288 8.426 1.00 93.31 85 VAL A CA 1
ATOM 642 C C . VAL A 1 85 ? 12.092 13.954 9.890 1.00 93.31 85 VAL A C 1
ATOM 644 O O . VAL A 1 85 ? 11.833 14.851 10.685 1.00 93.31 85 VAL A O 1
ATOM 647 N N . VAL A 1 86 ? 12.225 12.685 10.257 1.00 91.06 86 VAL A N 1
ATOM 648 C CA . VAL A 1 86 ? 12.230 12.233 11.651 1.00 91.06 86 VAL A CA 1
ATOM 649 C C . VAL A 1 86 ? 13.641 12.367 12.207 1.00 91.06 86 VAL A C 1
ATOM 651 O O . VAL A 1 86 ? 14.604 11.943 11.569 1.00 91.06 86 VAL A O 1
ATOM 654 N N . LEU A 1 87 ? 13.763 12.948 13.399 1.00 90.31 87 LEU A N 1
ATOM 655 C CA . LEU A 1 87 ? 15.022 13.082 14.123 1.00 90.31 87 LEU A CA 1
ATOM 656 C C . LEU A 1 87 ? 15.041 12.045 15.252 1.00 90.31 87 LEU A C 1
ATOM 658 O O . LEU A 1 87 ? 14.393 12.226 16.281 1.00 90.31 87 LEU A O 1
ATOM 662 N N . GLY A 1 88 ? 15.791 10.965 15.059 1.00 86.12 88 GLY A N 1
ATOM 663 C CA . GLY A 1 88 ? 15.883 9.836 15.981 1.00 86.12 88 GLY A CA 1
ATOM 664 C C . GLY A 1 88 ? 15.320 8.543 15.395 1.00 86.12 88 GLY A C 1
ATOM 665 O O . GLY A 1 88 ? 15.243 8.365 14.181 1.00 86.12 88 GLY A O 1
ATOM 666 N N . SER A 1 89 ? 14.958 7.618 16.282 1.00 78.75 89 SER A N 1
ATOM 667 C CA . SER A 1 89 ? 14.424 6.298 15.943 1.00 78.75 89 SER A CA 1
ATOM 668 C C . SER A 1 89 ? 13.089 6.095 16.645 1.00 78.75 89 SER A C 1
ATOM 670 O O . SER A 1 89 ? 12.960 6.425 17.819 1.00 78.75 89 SER A O 1
ATOM 672 N N . VAL A 1 90 ? 12.105 5.517 15.955 1.00 66.56 90 VAL A N 1
ATOM 673 C CA . VAL A 1 90 ? 10.792 5.204 16.554 1.00 66.56 90 VAL A CA 1
ATOM 674 C C . VAL A 1 90 ? 10.920 4.151 17.665 1.00 66.56 90 VAL A C 1
ATOM 676 O O . VAL A 1 90 ? 10.154 4.173 18.623 1.00 66.56 90 VAL A O 1
ATOM 679 N N . ASP A 1 91 ? 11.927 3.281 17.563 1.00 71.00 91 ASP A N 1
ATOM 680 C CA . ASP A 1 91 ? 12.250 2.251 18.560 1.00 71.00 91 ASP A CA 1
ATOM 681 C C . ASP A 1 91 ? 13.127 2.754 19.723 1.00 71.00 91 ASP A C 1
ATOM 683 O O . ASP A 1 91 ? 13.605 1.948 20.523 1.00 71.00 91 ASP A O 1
ATOM 687 N N . ASP A 1 92 ? 13.401 4.060 19.808 1.00 73.75 92 ASP A N 1
ATOM 688 C CA . ASP A 1 92 ? 14.194 4.617 20.905 1.00 73.75 92 ASP A CA 1
ATOM 689 C C . ASP A 1 92 ? 13.405 4.515 22.235 1.00 73.75 92 ASP A C 1
ATOM 691 O O . ASP A 1 92 ? 12.301 5.063 22.348 1.00 73.75 92 ASP A O 1
ATOM 695 N N . PRO A 1 93 ? 13.915 3.788 23.250 1.00 74.81 93 PRO A N 1
ATOM 696 C CA . PRO A 1 93 ? 13.214 3.625 24.523 1.00 74.81 93 PRO A CA 1
ATOM 697 C C . PRO A 1 93 ? 13.070 4.940 25.302 1.00 74.81 93 PRO A C 1
ATOM 699 O O . PRO A 1 93 ? 12.154 5.052 26.123 1.00 74.81 93 PRO A O 1
ATOM 702 N N . ASP A 1 94 ? 13.926 5.927 25.023 1.00 83.38 94 ASP A N 1
ATOM 703 C CA . ASP A 1 94 ? 13.995 7.206 25.731 1.00 83.38 94 ASP A CA 1
ATOM 704 C C . ASP A 1 94 ? 13.115 8.296 25.091 1.00 83.38 94 ASP A C 1
ATOM 706 O O . ASP A 1 94 ? 13.189 9.468 25.473 1.00 83.38 94 ASP A O 1
ATOM 710 N N . LEU A 1 95 ? 12.245 7.934 24.135 1.00 83.62 95 LEU A N 1
ATOM 711 C CA . LEU A 1 95 ? 11.280 8.875 23.567 1.00 83.62 95 LEU A CA 1
ATOM 712 C C . LEU A 1 95 ? 10.405 9.513 24.653 1.00 83.62 95 LEU A C 1
ATOM 714 O O . LEU A 1 95 ? 9.935 8.861 25.593 1.00 83.62 95 LEU A O 1
ATOM 718 N N . GLU A 1 96 ? 10.128 10.804 24.471 1.00 87.31 96 GLU A N 1
ATOM 719 C CA . GLU A 1 96 ? 9.249 11.569 25.348 1.00 87.31 96 GLU A CA 1
ATOM 720 C C . GLU A 1 96 ? 7.835 10.971 25.331 1.00 87.31 96 GLU A C 1
ATOM 722 O O . GLU A 1 96 ? 7.318 10.552 24.292 1.00 87.31 96 GLU A O 1
ATOM 727 N N . SER A 1 97 ? 7.197 10.922 26.500 1.00 86.00 97 SER A N 1
ATOM 728 C CA . SER A 1 97 ? 5.811 10.465 26.612 1.00 86.00 97 SER A CA 1
ATOM 729 C C . SER A 1 97 ? 4.857 11.436 25.928 1.00 86.00 97 SER A C 1
ATOM 731 O O . SER A 1 97 ? 5.019 12.647 26.028 1.00 86.00 97 SER A O 1
ATOM 733 N N . ASP A 1 98 ? 3.837 10.899 25.264 1.00 85.81 98 ASP A N 1
ATOM 734 C CA . ASP A 1 98 ? 2.773 11.703 24.674 1.00 85.81 98 ASP A CA 1
ATOM 735 C C . ASP A 1 98 ? 2.056 12.506 25.775 1.00 85.81 98 ASP A C 1
ATOM 737 O O . ASP A 1 98 ? 1.413 11.910 26.644 1.00 85.81 98 ASP A O 1
ATOM 741 N N . PRO A 1 99 ? 2.153 13.849 25.778 1.00 83.12 99 PRO A N 1
ATOM 742 C CA . PRO A 1 99 ? 1.638 14.652 26.881 1.00 83.12 99 PRO A CA 1
ATOM 743 C C . PRO A 1 99 ? 0.100 14.764 26.866 1.00 83.12 99 PRO A C 1
ATOM 745 O O . PRO A 1 99 ? -0.504 15.233 27.837 1.00 83.12 99 PRO A O 1
ATOM 748 N N . GLY A 1 100 ? -0.545 14.310 25.787 1.00 82.44 100 GLY A N 1
ATOM 749 C CA . GLY A 1 100 ? -1.994 14.271 25.628 1.00 82.44 100 GLY A CA 1
ATOM 750 C C . GLY A 1 100 ? -2.654 15.649 25.707 1.00 82.44 100 GLY A C 1
ATOM 751 O O . GLY A 1 100 ? -2.057 16.676 25.395 1.00 82.44 100 GLY A O 1
ATOM 752 N N . ASP A 1 101 ? -3.911 15.680 26.150 1.00 79.69 101 ASP A N 1
ATOM 753 C CA . ASP A 1 101 ? -4.728 16.905 26.160 1.00 79.69 101 ASP A CA 1
ATOM 754 C C . ASP A 1 101 ? -4.425 17.876 27.303 1.00 79.69 101 ASP A C 1
ATOM 756 O O . ASP A 1 101 ? -4.942 18.988 27.329 1.00 79.69 101 ASP A O 1
ATOM 760 N N . LYS A 1 102 ? -3.578 17.473 28.253 1.00 70.75 102 LYS A N 1
ATOM 761 C CA . LYS A 1 102 ? -3.223 18.295 29.419 1.00 70.75 102 LYS A CA 1
ATOM 762 C C . LYS A 1 102 ? -2.068 19.260 29.141 1.00 70.75 102 LYS A C 1
ATOM 764 O O . LYS A 1 102 ? -1.684 20.017 30.029 1.00 70.75 102 LYS A O 1
ATOM 769 N N . THR A 1 103 ? -1.496 19.221 27.939 1.00 77.75 103 THR A N 1
ATOM 770 C CA . THR A 1 103 ? -0.358 20.061 27.563 1.00 77.75 103 THR A CA 1
ATOM 771 C C . THR A 1 103 ? -0.776 21.439 27.069 1.00 77.75 103 THR A C 1
ATOM 773 O O . THR A 1 103 ? -1.813 21.603 26.433 1.00 77.75 103 THR A O 1
ATOM 776 N N . ALA A 1 104 ? 0.091 22.426 27.295 1.00 78.69 104 ALA A N 1
ATOM 777 C CA . ALA A 1 104 ? -0.016 23.743 26.671 1.00 78.69 104 ALA A CA 1
ATOM 778 C C . ALA A 1 104 ? 0.538 23.767 25.230 1.00 78.69 104 ALA A C 1
ATOM 780 O O . ALA A 1 104 ? 0.404 24.775 24.536 1.00 78.69 104 ALA A O 1
ATOM 781 N N . ALA A 1 105 ? 1.178 22.683 24.771 1.00 81.25 105 ALA A N 1
ATOM 782 C CA . ALA A 1 105 ? 1.688 22.592 23.408 1.00 81.25 105 ALA A CA 1
ATOM 783 C C . ALA A 1 105 ? 0.544 22.658 22.381 1.00 81.25 105 ALA A C 1
ATOM 785 O O . ALA A 1 105 ? -0.487 21.989 22.513 1.00 81.25 105 ALA A O 1
ATOM 786 N N . ARG A 1 106 ? 0.741 23.455 21.323 1.00 87.00 106 ARG A N 1
ATOM 787 C CA . ARG A 1 106 ? -0.221 23.541 20.219 1.00 87.00 106 ARG A CA 1
ATOM 788 C C . ARG A 1 106 ? -0.251 22.207 19.488 1.00 87.00 106 ARG A C 1
ATOM 790 O O . ARG A 1 106 ? 0.791 21.710 19.075 1.00 87.00 106 ARG A O 1
ATOM 797 N N . ARG A 1 107 ? -1.440 21.648 19.313 1.00 87.94 107 ARG A N 1
ATOM 798 C CA . ARG A 1 107 ? -1.659 20.385 18.610 1.00 87.94 107 ARG A CA 1
ATOM 799 C C . ARG A 1 107 ? -2.141 20.681 17.206 1.00 87.94 107 ARG A C 1
ATOM 801 O O . ARG A 1 107 ? -2.944 21.594 17.013 1.00 87.94 107 ARG A O 1
ATOM 808 N N . ALA A 1 108 ? -1.635 19.929 16.244 1.00 84.06 108 ALA A N 1
ATOM 809 C CA . ALA A 1 108 ? -1.996 20.071 14.853 1.00 84.06 108 ALA A CA 1
ATOM 810 C C . ALA A 1 108 ? -2.176 18.707 14.188 1.00 84.06 108 ALA A C 1
ATOM 812 O O . ALA A 1 108 ? -1.479 17.736 14.486 1.00 84.06 108 ALA A O 1
ATOM 813 N N . ILE A 1 109 ? -3.113 18.672 13.254 1.00 80.06 109 ILE A N 1
ATOM 814 C CA . ILE A 1 109 ? -3.294 17.610 12.281 1.00 80.06 109 ILE A CA 1
ATOM 815 C C . ILE A 1 109 ? -2.764 18.145 10.946 1.00 80.06 109 ILE A C 1
ATOM 817 O O . ILE A 1 109 ? -3.231 19.171 10.449 1.00 80.06 109 ILE A O 1
ATOM 821 N N . LEU A 1 110 ? -1.746 17.484 10.401 1.00 77.25 110 LEU A N 1
ATOM 822 C CA . LEU A 1 110 ? -1.041 17.882 9.188 1.00 77.25 110 LEU A CA 1
ATOM 823 C C . LEU A 1 110 ? -1.455 16.957 8.047 1.00 77.25 110 LEU A C 1
ATOM 825 O O . LEU A 1 110 ? -1.254 15.750 8.147 1.00 77.25 110 LEU A O 1
ATOM 829 N N . ARG A 1 111 ? -1.992 17.515 6.961 1.00 78.56 111 ARG A N 1
ATOM 830 C CA . ARG A 1 111 ? -2.292 16.795 5.719 1.00 78.56 111 ARG A CA 1
ATOM 831 C C . ARG A 1 111 ? -1.208 17.074 4.691 1.00 78.56 111 ARG A C 1
ATOM 833 O O . ARG A 1 111 ? -0.966 18.233 4.354 1.00 78.56 111 ARG A O 1
ATOM 840 N N . PHE A 1 112 ? -0.613 16.030 4.134 1.00 75.00 112 PHE A N 1
ATOM 841 C CA . PHE A 1 112 ? 0.401 16.135 3.086 1.00 75.00 112 PHE A CA 1
ATOM 842 C C . PHE A 1 112 ? -0.187 15.927 1.686 1.00 75.00 112 PHE A C 1
ATOM 844 O O . PHE A 1 112 ? -1.314 15.458 1.522 1.00 75.00 112 PHE A O 1
ATOM 851 N N . ARG A 1 113 ? 0.581 16.298 0.655 1.00 68.00 113 ARG A N 1
ATOM 852 C CA . ARG A 1 113 ? 0.184 16.224 -0.767 1.00 68.00 113 ARG A CA 1
ATOM 853 C C . ARG A 1 113 ? -0.132 14.827 -1.283 1.00 68.00 113 ARG A C 1
ATOM 855 O O . ARG A 1 113 ? -0.931 14.706 -2.204 1.00 68.00 113 ARG A O 1
ATOM 862 N N . ASP A 1 114 ? 0.447 13.802 -0.679 1.00 56.06 114 ASP A N 1
ATOM 863 C CA . ASP A 1 114 ? 0.140 12.400 -0.971 1.00 56.06 114 ASP A CA 1
ATOM 864 C C . ASP A 1 114 ? -1.145 11.901 -0.284 1.00 56.06 114 ASP A C 1
ATOM 866 O O . ASP A 1 114 ? -1.582 10.777 -0.518 1.00 56.06 114 ASP A O 1
ATOM 870 N N . GLY A 1 115 ? -1.783 12.747 0.529 1.00 50.66 115 GLY A N 1
ATOM 871 C CA . GLY A 1 115 ? -3.007 12.431 1.253 1.00 50.66 115 GLY A CA 1
ATOM 872 C C . GLY A 1 115 ? -2.790 11.837 2.644 1.00 50.66 115 GLY A C 1
ATOM 873 O O . GLY A 1 115 ? -3.785 11.563 3.314 1.00 50.66 115 GLY A O 1
ATOM 874 N N . GLU A 1 116 ? -1.546 11.664 3.104 1.00 55.97 116 GLU A N 1
ATOM 875 C CA . GLU A 1 116 ? -1.280 11.204 4.471 1.00 55.97 116 GLU A CA 1
ATOM 876 C C . GLU A 1 116 ? -1.589 12.293 5.501 1.00 55.97 116 GLU A C 1
ATOM 878 O O . GLU A 1 116 ? -1.366 13.487 5.270 1.00 55.97 116 GLU A O 1
ATOM 883 N N . TRP A 1 117 ? -2.056 11.850 6.665 1.00 68.81 117 TRP A N 1
ATOM 884 C CA . TRP A 1 117 ? -2.358 12.689 7.811 1.00 68.81 117 TRP A CA 1
ATOM 885 C C . TRP A 1 117 ? -1.463 12.327 8.990 1.00 68.81 117 TRP A C 1
ATOM 887 O O . TRP A 1 117 ? -1.375 11.160 9.368 1.00 68.81 117 TRP A O 1
ATOM 897 N N . ILE A 1 118 ? -0.854 13.334 9.610 1.00 75.81 118 ILE A N 1
ATOM 898 C CA . ILE A 1 118 ? -0.004 13.163 10.788 1.00 75.81 118 ILE A CA 1
ATOM 899 C C . ILE A 1 118 ? -0.522 14.034 11.925 1.00 75.81 118 ILE A C 1
ATOM 901 O O . ILE A 1 118 ? -0.708 15.240 11.773 1.00 75.81 118 ILE A O 1
ATOM 905 N N . ALA A 1 119 ? -0.720 13.418 13.088 1.00 78.50 119 ALA A N 1
ATOM 906 C CA . ALA A 1 119 ? -0.967 14.129 14.333 1.00 78.50 119 ALA A CA 1
ATOM 907 C C . ALA A 1 119 ? 0.366 14.537 14.957 1.00 78.50 119 ALA A C 1
ATOM 909 O O . ALA A 1 119 ? 1.240 13.694 15.171 1.00 78.50 119 ALA A O 1
ATOM 910 N N . ALA A 1 120 ? 0.526 15.819 15.267 1.00 86.88 120 ALA A N 1
ATOM 911 C CA . ALA A 1 120 ? 1.753 16.312 15.861 1.00 86.88 120 ALA A CA 1
ATOM 912 C C . ALA A 1 120 ? 1.521 17.470 16.831 1.00 86.88 120 ALA A C 1
ATOM 914 O O . ALA A 1 120 ? 0.533 18.201 16.758 1.00 86.88 120 ALA A O 1
ATOM 915 N N . TYR A 1 121 ? 2.473 17.652 17.735 1.00 90.12 121 TYR A N 1
ATOM 916 C CA . TYR A 1 121 ? 2.603 18.876 18.509 1.00 90.12 121 TYR A CA 1
ATOM 917 C C . TYR A 1 121 ? 3.527 19.831 17.770 1.00 90.12 121 TYR A C 1
ATOM 919 O O . TYR A 1 121 ? 4.561 19.424 17.249 1.00 90.12 121 TYR A O 1
ATOM 927 N N . MET A 1 122 ? 3.170 21.103 17.741 1.00 89.06 122 MET A N 1
ATOM 928 C CA . MET A 1 122 ? 4.048 22.150 17.244 1.00 89.06 122 MET A CA 1
ATOM 929 C C . MET A 1 122 ? 5.175 22.351 18.244 1.00 89.06 122 MET A C 1
ATOM 931 O O . MET A 1 122 ? 4.906 22.471 19.443 1.00 89.06 122 MET A O 1
ATOM 935 N N . ASP A 1 123 ? 6.410 22.433 17.761 1.00 82.38 123 ASP A N 1
ATOM 936 C CA . ASP A 1 123 ? 7.544 22.760 18.612 1.00 82.38 123 ASP A CA 1
ATOM 937 C C . ASP A 1 123 ? 7.880 24.258 18.479 1.00 82.38 123 ASP A C 1
ATOM 939 O O . ASP A 1 123 ? 8.447 24.671 17.467 1.00 82.38 123 ASP A O 1
ATOM 943 N N . PRO A 1 124 ? 7.520 25.107 19.463 1.00 66.62 124 PRO A N 1
ATOM 944 C CA . PRO A 1 124 ? 7.809 26.537 19.405 1.00 66.62 124 PRO A CA 1
ATOM 945 C C . PRO A 1 124 ? 9.285 26.855 19.681 1.00 66.62 124 PRO A C 1
ATOM 947 O O . PRO A 1 124 ? 9.689 28.006 19.530 1.00 66.62 124 PRO A O 1
ATOM 950 N N . SER A 1 125 ? 10.079 25.874 20.131 1.00 62.09 125 SER A N 1
ATOM 951 C CA . SER A 1 125 ? 11.477 26.083 20.525 1.00 62.09 125 SER A CA 1
ATOM 952 C C . SER A 1 125 ? 12.441 26.173 19.339 1.00 62.09 125 SER A C 1
ATOM 954 O O . SER A 1 125 ? 13.575 26.618 19.511 1.00 62.09 125 SER A O 1
ATOM 956 N N . GLN A 1 126 ? 11.995 25.807 18.133 1.00 60.22 126 GLN A N 1
ATOM 957 C CA . GLN A 1 126 ? 12.780 25.914 16.907 1.00 60.22 126 GLN A CA 1
ATOM 958 C C . GLN A 1 126 ? 12.172 26.982 15.994 1.00 60.22 126 GLN A C 1
ATOM 960 O O . GLN A 1 126 ? 11.026 26.872 15.558 1.00 60.22 126 GLN A O 1
ATOM 965 N N . ALA A 1 127 ? 12.939 28.042 15.730 1.00 53.88 127 ALA A N 1
ATOM 966 C CA . ALA A 1 127 ? 12.526 29.120 14.840 1.00 53.88 127 ALA A CA 1
ATOM 967 C C . ALA A 1 127 ? 12.192 28.572 13.440 1.00 53.88 127 ALA A C 1
ATOM 969 O O . ALA A 1 127 ? 12.938 27.767 12.882 1.00 53.88 127 ALA A O 1
ATOM 970 N N . SER A 1 128 ? 11.077 29.034 12.866 1.00 57.44 128 SER A N 1
ATOM 971 C CA . SER A 1 128 ? 10.569 28.651 11.536 1.00 57.44 128 SER A CA 1
ATOM 972 C C . SER A 1 128 ? 11.383 29.272 10.385 1.00 57.44 128 SER A C 1
ATOM 974 O O . SER A 1 128 ? 10.832 29.578 9.328 1.00 57.44 128 SER A O 1
ATOM 976 N N . ASP A 1 129 ? 12.688 29.469 10.568 1.00 59.16 129 ASP A N 1
ATOM 977 C CA . ASP A 1 129 ? 13.563 30.203 9.643 1.00 59.16 129 ASP A CA 1
ATOM 978 C C . ASP A 1 129 ? 13.950 29.376 8.393 1.00 59.16 129 ASP A C 1
ATOM 980 O O . ASP A 1 129 ? 14.828 29.764 7.623 1.00 59.16 129 ASP A O 1
ATOM 984 N N . GLY A 1 130 ? 13.298 28.227 8.173 1.00 66.38 130 GLY A N 1
ATOM 985 C CA . GLY A 1 130 ? 13.568 27.294 7.078 1.00 66.38 130 GLY A CA 1
ATOM 986 C C . GLY A 1 130 ? 12.332 26.903 6.263 1.00 66.38 130 GLY A C 1
ATOM 987 O O . GLY A 1 130 ? 11.205 27.307 6.534 1.00 66.38 130 GLY A O 1
ATOM 988 N N . ALA A 1 131 ? 12.541 26.046 5.261 1.00 79.69 131 ALA A N 1
ATOM 989 C CA . ALA A 1 131 ? 11.485 25.479 4.415 1.00 79.69 131 ALA A CA 1
ATOM 990 C C . ALA A 1 131 ? 10.656 24.385 5.124 1.00 79.69 131 ALA A C 1
ATOM 992 O O . ALA A 1 131 ? 9.834 23.718 4.490 1.00 79.69 131 ALA A O 1
ATOM 993 N N . GLY A 1 132 ? 10.883 24.179 6.422 1.00 86.56 132 GLY A N 1
ATOM 994 C CA . GLY A 1 132 ? 10.230 23.159 7.224 1.00 86.56 132 GLY A CA 1
ATOM 995 C C . GLY A 1 132 ? 9.740 23.681 8.568 1.00 86.56 132 GLY A C 1
ATOM 996 O O . GLY A 1 132 ? 10.188 24.711 9.066 1.00 86.56 132 GLY A O 1
ATOM 997 N N . LEU A 1 133 ? 8.812 22.931 9.141 1.00 89.69 133 LEU A N 1
ATOM 998 C CA . LEU A 1 133 ? 8.138 23.202 10.391 1.00 89.69 133 LEU A CA 1
ATOM 999 C C . LEU A 1 133 ? 8.550 22.165 11.432 1.00 89.69 133 LEU A C 1
ATOM 1001 O O . LEU A 1 133 ? 8.322 20.969 11.240 1.00 89.69 133 LEU A O 1
ATOM 1005 N N . ALA A 1 134 ? 9.109 22.627 12.545 1.00 91.56 134 ALA A N 1
ATOM 1006 C CA . ALA A 1 134 ? 9.450 21.763 13.663 1.00 91.56 134 ALA A CA 1
ATOM 1007 C C . ALA A 1 134 ? 8.185 21.261 14.369 1.00 91.56 134 ALA A C 1
ATOM 1009 O O . ALA A 1 134 ? 7.317 22.033 14.795 1.00 91.56 134 ALA A O 1
ATOM 1010 N N . ILE A 1 135 ? 8.090 19.943 14.486 1.00 92.25 135 ILE A N 1
ATOM 1011 C CA . ILE A 1 135 ? 6.962 19.251 15.088 1.00 92.25 135 ILE A CA 1
ATOM 1012 C C . ILE A 1 135 ? 7.452 18.086 15.948 1.00 92.25 135 ILE A C 1
ATOM 1014 O O . ILE A 1 135 ? 8.572 17.600 15.810 1.00 92.25 135 ILE A O 1
ATOM 1018 N N . LYS A 1 136 ? 6.581 17.582 16.813 1.00 91.94 136 LYS A N 1
ATOM 1019 C CA . LYS A 1 136 ? 6.742 16.285 17.464 1.00 91.94 136 LYS A CA 1
ATOM 1020 C C . LYS A 1 136 ? 5.604 15.381 17.021 1.00 91.94 136 LYS A C 1
ATOM 1022 O O . LYS A 1 136 ? 4.455 15.609 17.399 1.00 91.94 136 LYS A O 1
ATOM 1027 N N . ILE A 1 137 ? 5.916 14.392 16.191 1.00 85.75 137 ILE A N 1
ATOM 1028 C CA . ILE A 1 137 ? 4.940 13.436 15.669 1.00 85.75 137 ILE A CA 1
ATOM 1029 C C . ILE A 1 137 ? 4.444 12.572 16.820 1.00 85.75 137 ILE A C 1
ATOM 1031 O O . ILE A 1 137 ? 5.232 12.030 17.594 1.00 85.75 137 ILE A O 1
ATOM 1035 N N . ARG A 1 138 ? 3.125 12.445 16.928 1.00 82.19 138 ARG A N 1
ATOM 1036 C CA . ARG A 1 138 ? 2.458 11.674 17.969 1.00 82.19 138 ARG A CA 1
ATOM 1037 C C . ARG A 1 138 ? 2.380 10.199 17.582 1.00 82.19 138 ARG A C 1
ATOM 1039 O O . ARG A 1 138 ? 1.637 9.816 16.680 1.00 82.19 138 ARG A O 1
ATOM 1046 N N . LEU A 1 139 ? 3.089 9.356 18.323 1.00 75.31 139 LEU A N 1
ATOM 1047 C CA . LEU A 1 139 ? 3.085 7.904 18.178 1.00 75.31 139 LEU A CA 1
ATOM 1048 C C . LEU A 1 139 ? 2.013 7.312 19.100 1.00 75.31 139 LEU A C 1
ATOM 1050 O O . LEU A 1 139 ? 2.261 6.955 20.251 1.00 75.31 139 LEU A O 1
ATOM 1054 N N . THR A 1 140 ? 0.782 7.249 18.591 1.00 63.12 140 THR A N 1
ATOM 1055 C CA . THR A 1 140 ? -0.405 6.903 19.397 1.00 63.12 140 THR A CA 1
ATOM 1056 C C . THR A 1 140 ? -0.308 5.511 20.034 1.00 63.12 140 THR A C 1
ATOM 1058 O O . THR A 1 140 ? -0.760 5.331 21.162 1.00 63.12 140 THR A O 1
ATOM 1061 N N . GLU A 1 141 ? 0.300 4.534 19.354 1.00 54.84 141 GLU A N 1
ATOM 1062 C CA . GLU A 1 141 ? 0.404 3.160 19.866 1.00 54.84 141 GLU A CA 1
ATOM 1063 C C . GLU A 1 141 ? 1.357 3.040 21.060 1.00 54.84 141 GLU A C 1
ATOM 1065 O O . GLU A 1 141 ? 1.045 2.357 22.032 1.00 54.84 141 GLU A O 1
ATOM 1070 N N . SER A 1 142 ? 2.500 3.728 21.013 1.00 65.75 142 SER A N 1
ATOM 1071 C CA . SER A 1 142 ? 3.498 3.706 22.087 1.00 65.75 142 SER A CA 1
ATOM 1072 C C . SER A 1 142 ? 3.256 4.776 23.154 1.00 65.75 142 SER A C 1
ATOM 1074 O O . SER A 1 142 ? 3.954 4.791 24.168 1.00 65.75 142 SER A O 1
ATOM 1076 N N . GLN A 1 143 ? 2.266 5.661 22.956 1.00 79.19 143 GLN A N 1
ATOM 1077 C CA . GLN A 1 143 ? 2.038 6.846 23.794 1.00 79.19 143 GLN A CA 1
ATOM 1078 C C . GLN A 1 143 ? 3.337 7.651 23.947 1.00 79.19 143 GLN A C 1
ATOM 1080 O O . GLN A 1 143 ? 3.752 8.017 25.051 1.00 79.19 143 GLN A O 1
ATOM 1085 N N . ARG A 1 144 ? 4.018 7.867 22.819 1.00 83.12 144 ARG A N 1
ATOM 1086 C CA . ARG A 1 144 ? 5.268 8.624 22.718 1.00 83.12 144 ARG A CA 1
ATOM 1087 C C . ARG A 1 144 ? 5.144 9.730 21.685 1.00 83.12 144 ARG A C 1
ATOM 1089 O O . ARG A 1 144 ? 4.232 9.733 20.857 1.00 83.12 144 ARG A O 1
ATOM 1096 N N . VAL A 1 145 ? 6.090 10.653 21.706 1.00 87.31 145 VAL A N 1
ATOM 1097 C CA . VAL A 1 145 ? 6.285 11.630 20.640 1.00 87.31 145 VAL A CA 1
ATOM 1098 C C . VAL A 1 145 ? 7.711 11.558 20.124 1.00 87.31 145 VAL A C 1
ATOM 1100 O O . VAL A 1 145 ? 8.641 11.310 20.889 1.00 87.31 145 VAL A O 1
ATOM 1103 N N . ILE A 1 146 ? 7.880 11.782 18.823 1.00 88.12 146 ILE A N 1
ATOM 1104 C CA . ILE A 1 146 ? 9.194 11.802 18.182 1.00 88.12 146 ILE A CA 1
ATOM 1105 C C . ILE A 1 146 ? 9.425 13.140 17.470 1.00 88.12 146 ILE A C 1
ATOM 1107 O O . ILE A 1 146 ? 8.541 13.594 16.736 1.00 88.12 146 ILE A O 1
ATOM 1111 N N . PRO A 1 147 ? 10.573 13.808 17.680 1.00 92.75 147 PRO A N 1
ATOM 1112 C CA . PRO A 1 147 ? 10.878 15.056 16.993 1.00 92.75 147 PRO A CA 1
ATOM 1113 C C . PRO A 1 147 ? 10.984 14.853 15.480 1.00 92.75 147 PRO A C 1
ATOM 1115 O O . PRO A 1 147 ? 11.590 13.894 15.003 1.00 92.75 147 PRO A O 1
ATOM 1118 N N . ALA A 1 148 ? 10.410 15.775 14.716 1.00 92.38 148 ALA A N 1
ATOM 1119 C CA . ALA A 1 148 ? 10.463 15.761 13.267 1.00 92.38 148 ALA A CA 1
ATOM 1120 C C . ALA A 1 148 ? 10.370 17.176 12.684 1.00 92.38 148 ALA A C 1
ATOM 1122 O O . ALA A 1 148 ? 10.018 18.140 13.361 1.00 92.38 148 ALA A O 1
ATOM 1123 N N . ILE A 1 149 ? 10.672 17.291 11.397 1.00 93.25 149 ILE A N 1
ATOM 1124 C CA . ILE A 1 149 ? 10.569 18.529 10.631 1.00 93.25 149 ILE A CA 1
ATOM 1125 C C . ILE A 1 149 ? 9.676 18.241 9.428 1.00 93.25 149 ILE A C 1
ATOM 1127 O O . ILE A 1 149 ? 10.069 17.495 8.534 1.00 93.25 149 ILE A O 1
ATOM 1131 N N . ALA A 1 150 ? 8.471 18.802 9.391 1.00 91.56 150 ALA A N 1
ATOM 1132 C CA . ALA A 1 150 ? 7.587 18.685 8.234 1.00 91.56 150 ALA A CA 1
ATOM 1133 C C . ALA A 1 150 ? 8.004 19.682 7.152 1.00 91.56 150 ALA A C 1
ATOM 1135 O O . ALA A 1 150 ? 8.196 20.855 7.448 1.00 91.56 150 ALA A O 1
ATOM 1136 N N . ALA A 1 151 ? 8.125 19.261 5.895 1.00 92.12 151 ALA A N 1
ATOM 1137 C CA . ALA A 1 151 ? 8.408 20.189 4.808 1.00 92.12 151 ALA A CA 1
ATOM 1138 C C . ALA A 1 151 ? 7.162 21.033 4.511 1.00 92.12 151 ALA A C 1
ATOM 1140 O O . ALA A 1 151 ? 6.113 20.507 4.137 1.00 92.12 151 ALA A O 1
ATOM 1141 N N . SER A 1 152 ? 7.274 22.357 4.616 1.00 88.81 152 SER A N 1
ATOM 1142 C CA . SER A 1 152 ? 6.141 23.267 4.409 1.00 88.81 152 SER A CA 1
ATOM 1143 C C . SER A 1 152 ? 5.574 23.157 2.991 1.00 88.81 152 SER A C 1
ATOM 1145 O O . SER A 1 152 ? 4.365 23.225 2.795 1.00 88.81 152 SER A O 1
ATOM 1147 N N . ALA A 1 153 ? 6.434 22.910 1.998 1.00 85.81 153 ALA A N 1
ATOM 1148 C CA . ALA A 1 153 ? 6.025 22.710 0.608 1.00 85.81 153 ALA A CA 1
ATOM 1149 C C . ALA A 1 153 ? 5.229 21.410 0.381 1.00 85.81 153 ALA A C 1
ATOM 1151 O O . ALA A 1 153 ? 4.480 21.322 -0.591 1.00 85.81 153 ALA A O 1
ATOM 1152 N N . ALA A 1 154 ? 5.380 20.415 1.258 1.00 84.25 154 ALA A N 1
ATOM 1153 C CA . ALA A 1 154 ? 4.690 19.132 1.177 1.00 84.25 154 ALA A CA 1
ATOM 1154 C C . ALA A 1 154 ? 3.310 19.142 1.846 1.00 84.25 154 ALA A C 1
ATOM 1156 O O . ALA A 1 154 ? 2.514 18.232 1.609 1.00 84.25 154 ALA A O 1
ATOM 1157 N N . LEU A 1 155 ? 3.017 20.155 2.663 1.00 84.12 155 LEU A N 1
ATOM 1158 C CA . LEU A 1 155 ? 1.739 20.297 3.349 1.00 84.12 155 LEU A CA 1
ATOM 1159 C C . LEU A 1 155 ? 0.661 20.823 2.394 1.00 84.12 155 LEU A C 1
ATOM 1161 O O . LEU A 1 155 ? 0.870 21.778 1.646 1.00 84.12 155 LEU A O 1
ATOM 1165 N N . LEU A 1 156 ? -0.502 20.177 2.423 1.00 76.44 156 LEU A N 1
ATOM 1166 C CA . LEU A 1 156 ? -1.742 20.673 1.828 1.00 76.44 156 LEU A CA 1
ATOM 1167 C C . LEU A 1 156 ? -2.547 21.483 2.833 1.00 76.44 156 LEU A C 1
ATOM 1169 O O . LEU A 1 156 ? -3.102 22.520 2.486 1.00 76.44 156 LEU A O 1
ATOM 1173 N N . GLU A 1 157 ? -2.639 20.982 4.061 1.00 77.06 157 GLU A N 1
ATOM 1174 C CA . GLU A 1 157 ? -3.508 21.548 5.081 1.00 77.06 157 GLU A CA 1
ATOM 1175 C C . GLU A 1 157 ? -2.914 21.322 6.471 1.00 77.06 157 GLU A C 1
ATOM 1177 O O . GLU A 1 157 ? -2.247 20.318 6.730 1.00 77.06 157 GLU A O 1
ATOM 1182 N N . MET A 1 158 ? -3.168 22.267 7.371 1.00 83.44 158 MET A N 1
ATOM 1183 C CA . MET A 1 158 ? -2.825 22.168 8.781 1.00 83.44 158 MET A CA 1
ATOM 1184 C C . MET A 1 158 ? -3.999 22.657 9.614 1.00 83.44 158 MET A C 1
ATOM 1186 O O . MET A 1 158 ? -4.416 23.807 9.485 1.00 83.44 158 MET A O 1
ATOM 1190 N N . GLN A 1 159 ? -4.497 21.796 10.492 1.00 79.19 159 GLN A N 1
ATOM 1191 C CA . GLN A 1 159 ? -5.619 22.101 11.371 1.00 79.19 159 GLN A CA 1
ATOM 1192 C C . GLN A 1 159 ? -5.156 22.054 12.823 1.00 79.19 159 GLN A C 1
ATOM 1194 O O . GLN A 1 159 ? -4.628 21.039 13.271 1.00 79.19 159 GLN A O 1
ATOM 1199 N N . PHE A 1 160 ? -5.346 23.143 13.568 1.00 84.12 160 PHE A N 1
ATOM 1200 C CA . PHE A 1 160 ? -5.064 23.163 15.004 1.00 84.12 160 PHE A CA 1
ATOM 1201 C C . PHE A 1 160 ? -6.226 22.552 15.787 1.00 84.12 160 PHE A C 1
ATOM 1203 O O . PHE A 1 160 ? -7.384 22.799 15.455 1.00 84.12 160 PHE A O 1
ATOM 1210 N N . VAL A 1 161 ? -5.912 21.771 16.823 1.00 77.75 161 VAL A N 1
ATOM 1211 C CA . VAL A 1 161 ? -6.910 21.062 17.641 1.00 77.75 161 VAL A CA 1
ATOM 1212 C C . VAL A 1 161 ? -6.758 21.379 19.131 1.00 77.75 161 VAL A C 1
ATOM 1214 O O . VAL A 1 161 ? -5.646 21.433 19.660 1.00 77.75 161 VAL A O 1
ATOM 1217 N N . ASP A 1 162 ? -7.890 21.562 19.813 1.00 75.88 162 ASP A N 1
ATOM 1218 C CA . ASP A 1 162 ? -7.954 21.879 21.250 1.00 75.88 162 ASP A CA 1
ATOM 1219 C C . ASP A 1 162 ? -7.998 20.630 22.144 1.00 75.88 162 ASP A C 1
ATOM 1221 O O . ASP A 1 162 ? -7.679 20.698 23.334 1.00 75.88 162 ASP A O 1
ATOM 1225 N N . ALA A 1 163 ? -8.371 19.478 21.583 1.00 74.44 163 ALA A N 1
ATOM 1226 C CA . ALA A 1 163 ? -8.279 18.153 22.190 1.00 74.44 163 ALA A CA 1
ATOM 1227 C C . ALA A 1 163 ? -8.042 17.101 21.100 1.00 74.44 163 ALA A C 1
ATOM 1229 O O . ALA A 1 163 ? -8.622 17.181 20.021 1.00 74.44 163 ALA A O 1
ATOM 1230 N N . TRP A 1 164 ? -7.246 16.070 21.378 1.00 64.81 164 TRP A N 1
ATOM 1231 C CA . TRP A 1 164 ? -7.159 14.887 20.519 1.00 64.81 164 TRP A CA 1
ATOM 1232 C C . TRP A 1 164 ? -8.502 14.153 20.442 1.00 64.81 164 TRP A C 1
ATOM 1234 O O . TRP A 1 164 ? -8.748 13.421 19.487 1.00 64.81 164 TRP A O 1
ATOM 1244 N N . THR A 1 165 ? -9.375 14.361 21.437 1.00 49.69 165 THR A N 1
ATOM 1245 C CA . THR A 1 165 ? -10.727 13.795 21.514 1.00 49.69 165 THR A CA 1
ATOM 1246 C C . THR A 1 165 ? -11.846 14.774 21.153 1.00 49.69 165 THR A C 1
ATOM 1248 O O . THR A 1 165 ? -13.012 14.378 21.210 1.00 49.69 165 THR A O 1
ATOM 1251 N N . SER A 1 166 ? -11.564 16.039 20.804 1.00 39.28 166 SER A N 1
ATOM 1252 C CA . SER A 1 166 ? -12.636 16.930 20.345 1.00 39.28 166 SER A CA 1
ATOM 1253 C C . SER A 1 166 ? -13.111 16.440 18.988 1.00 39.28 166 SER A C 1
ATOM 1255 O O . SER A 1 166 ? -12.365 16.444 18.013 1.00 39.28 166 SER A O 1
ATOM 1257 N N . THR A 1 167 ? -14.360 15.981 18.964 1.00 31.67 167 THR A N 1
ATOM 1258 C CA . THR A 1 167 ? -15.080 15.590 17.758 1.00 31.67 167 THR A CA 1
ATOM 1259 C C . THR A 1 167 ? -15.344 16.851 16.950 1.00 31.67 167 THR A C 1
ATOM 1261 O O . THR A 1 167 ? -16.405 17.460 17.048 1.00 31.67 167 THR A O 1
ATOM 1264 N N . THR A 1 168 ? -14.354 17.273 16.178 1.00 31.00 168 THR A N 1
ATOM 1265 C CA . THR A 1 168 ? -14.607 18.100 15.012 1.00 31.00 168 THR A CA 1
ATOM 1266 C C . THR A 1 168 ? -15.038 17.132 13.926 1.00 31.00 168 THR A C 1
ATOM 1268 O O . THR A 1 168 ? -14.263 16.302 13.455 1.00 31.00 168 THR A O 1
ATOM 1271 N N . THR A 1 169 ? -16.333 17.163 13.632 1.00 35.34 169 THR A N 1
ATOM 1272 C CA . THR A 1 169 ? -16.936 16.571 12.445 1.00 35.34 169 THR A CA 1
ATOM 1273 C C . THR A 1 169 ? -16.029 16.827 11.237 1.00 35.34 169 THR A C 1
ATOM 1275 O O . THR A 1 169 ? -15.688 17.976 10.975 1.00 35.34 169 THR A O 1
ATOM 1278 N N . ASP A 1 170 ? -15.696 15.746 10.525 1.00 32.81 170 ASP A N 1
ATOM 1279 C CA . ASP A 1 170 ? -15.021 15.713 9.217 1.00 32.81 170 ASP A CA 1
ATOM 1280 C C . ASP A 1 170 ? -13.468 15.675 9.195 1.00 32.81 170 ASP A C 1
ATOM 1282 O O . ASP A 1 170 ? -12.817 16.610 8.747 1.00 32.81 170 ASP A O 1
ATOM 1286 N N . ALA A 1 171 ? -12.862 14.560 9.647 1.00 29.56 171 ALA A N 1
ATOM 1287 C CA . ALA A 1 171 ? -11.628 13.952 9.092 1.00 29.56 171 ALA A CA 1
ATOM 1288 C C . ALA A 1 171 ? -11.305 12.600 9.792 1.00 29.56 171 ALA A C 1
ATOM 1290 O O . ALA A 1 171 ? -11.488 12.487 11.007 1.00 29.56 171 ALA A O 1
ATOM 1291 N N . PRO A 1 172 ? -10.833 11.551 9.083 1.00 29.17 172 PRO A N 1
ATOM 1292 C CA . PRO A 1 172 ? -10.629 10.220 9.661 1.00 29.17 172 PRO A CA 1
ATOM 1293 C C . PRO A 1 172 ? -9.285 10.106 10.409 1.00 29.17 172 PRO A C 1
ATOM 1295 O O . PRO A 1 172 ? -8.221 10.366 9.853 1.00 29.17 172 PRO A O 1
ATOM 1298 N N . ALA A 1 173 ? -9.340 9.679 11.674 1.00 30.95 173 ALA A N 1
ATOM 1299 C CA . ALA A 1 173 ? -8.184 9.363 12.519 1.00 30.95 173 ALA A CA 1
ATOM 1300 C C . ALA A 1 173 ? -7.669 7.915 12.285 1.00 30.95 173 ALA A C 1
ATOM 1302 O O . ALA A 1 173 ? -8.432 7.064 11.819 1.00 30.95 173 ALA A O 1
ATOM 1303 N N . PRO A 1 174 ? -6.388 7.623 12.597 1.00 33.91 174 PRO A N 1
ATOM 1304 C CA . PRO A 1 174 ? -5.604 6.557 11.974 1.00 33.91 174 PRO A CA 1
ATOM 1305 C C . PRO A 1 174 ? -5.883 5.149 12.523 1.00 33.91 174 PRO A C 1
ATOM 1307 O O . PRO A 1 174 ? -6.415 4.954 13.617 1.00 33.91 174 PRO A 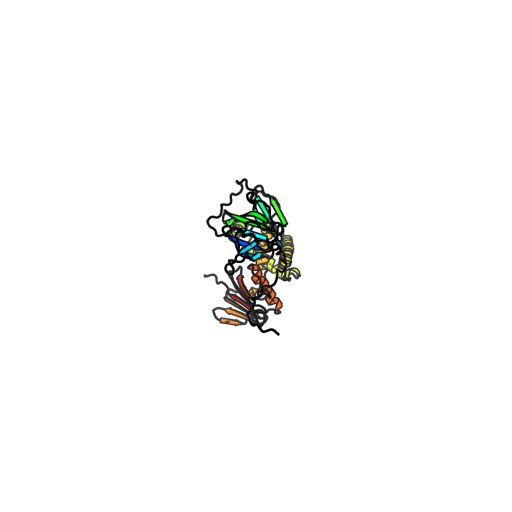O 1
ATOM 1310 N N . HIS A 1 175 ? -5.501 4.174 11.699 1.00 37.78 175 HIS A N 1
ATOM 1311 C CA . HIS A 1 175 ? -5.799 2.745 11.758 1.00 37.78 175 HIS A CA 1
ATOM 1312 C C . HIS A 1 175 ? -5.699 2.104 13.154 1.00 37.78 175 HIS A C 1
ATOM 1314 O O . HIS A 1 175 ? -4.613 1.894 13.688 1.00 37.78 175 HIS A O 1
ATOM 1320 N N . ARG A 1 176 ? -6.853 1.693 13.701 1.00 33.78 176 ARG A N 1
ATOM 1321 C CA . ARG A 1 176 ? -6.925 0.708 14.790 1.00 33.78 176 ARG A CA 1
ATOM 1322 C C . ARG A 1 176 ? -6.666 -0.695 14.238 1.00 33.78 176 ARG A C 1
ATOM 1324 O O . ARG A 1 176 ? -7.133 -1.043 13.152 1.00 33.78 176 ARG A O 1
ATOM 1331 N N . ARG A 1 177 ? -5.898 -1.485 14.990 1.00 39.34 177 ARG A N 1
ATOM 1332 C CA . ARG A 1 177 ? -5.443 -2.830 14.620 1.00 39.34 177 ARG A CA 1
ATOM 1333 C C . ARG A 1 177 ? -6.619 -3.796 14.415 1.00 39.34 177 ARG A C 1
ATOM 1335 O O . ARG A 1 177 ? -7.653 -3.701 15.070 1.00 39.34 177 ARG A O 1
ATOM 1342 N N . ARG A 1 178 ? -6.419 -4.764 13.510 1.00 38.56 178 ARG A N 1
ATOM 1343 C CA . ARG A 1 178 ? -7.364 -5.832 13.110 1.00 38.56 178 ARG A CA 1
ATOM 1344 C C . ARG A 1 178 ? -8.023 -6.601 14.273 1.00 38.56 178 ARG A C 1
ATOM 1346 O O . ARG A 1 178 ? -9.093 -7.160 14.068 1.00 38.56 178 ARG A O 1
ATOM 1353 N N . SER A 1 179 ? -7.419 -6.627 15.460 1.00 39.56 179 SER A N 1
ATOM 1354 C CA . SER A 1 179 ? -7.935 -7.315 16.652 1.00 39.56 179 SER A CA 1
ATOM 1355 C C . SER A 1 179 ? -9.141 -6.618 17.290 1.00 39.56 179 SER A C 1
ATOM 1357 O O . SER A 1 179 ? -10.061 -7.287 17.746 1.00 39.56 179 SER A O 1
ATOM 1359 N N . ASP A 1 180 ? -9.192 -5.286 17.253 1.00 39.62 180 ASP A N 1
ATOM 1360 C CA . ASP A 1 180 ? -10.188 -4.511 18.010 1.00 39.62 180 ASP A CA 1
ATOM 1361 C C . ASP A 1 180 ? -11.483 -4.320 17.198 1.00 39.62 180 ASP A C 1
ATOM 1363 O O . ASP A 1 180 ? -12.568 -4.096 17.738 1.00 39.62 180 ASP A O 1
ATOM 1367 N N . ILE A 1 181 ? -11.370 -4.453 15.872 1.00 41.34 181 ILE A N 1
ATOM 1368 C CA . ILE A 1 181 ? -12.477 -4.384 14.911 1.00 41.34 181 ILE A CA 1
ATOM 1369 C C . ILE A 1 181 ? -13.349 -5.645 15.001 1.00 41.34 181 ILE A C 1
ATOM 1371 O O . ILE A 1 181 ? -14.572 -5.535 14.941 1.00 41.34 181 ILE A O 1
ATOM 1375 N N . MET A 1 182 ? -12.753 -6.825 15.224 1.00 38.12 182 MET A N 1
ATOM 1376 C CA . MET A 1 182 ? -13.517 -8.064 15.427 1.00 38.12 182 MET A CA 1
ATOM 1377 C C . MET A 1 182 ? -14.316 -8.043 16.742 1.00 38.12 182 MET A C 1
ATOM 1379 O O . MET A 1 182 ? -15.459 -8.497 16.777 1.00 38.12 182 MET A O 1
ATOM 1383 N N . GLU A 1 183 ? -13.770 -7.441 17.803 1.00 38.59 183 GLU A N 1
ATOM 1384 C CA . GLU A 1 183 ? -14.440 -7.344 19.109 1.00 38.59 183 GLU A CA 1
ATOM 1385 C C . GLU A 1 183 ? -15.517 -6.236 19.155 1.00 38.59 183 GLU A C 1
ATOM 1387 O O . GLU A 1 183 ? -16.476 -6.305 19.929 1.00 38.59 183 GLU A O 1
ATOM 1392 N N . ALA A 1 184 ? -15.421 -5.231 18.277 1.00 39.81 184 ALA A N 1
ATOM 1393 C CA . ALA A 1 184 ? -16.467 -4.230 18.065 1.00 39.81 184 ALA A CA 1
ATOM 1394 C C . ALA A 1 184 ? -17.605 -4.733 17.153 1.00 39.81 184 ALA A C 1
ATOM 1396 O O . ALA A 1 184 ? -18.773 -4.482 17.459 1.00 39.81 184 ALA A O 1
ATOM 1397 N N . ALA A 1 185 ? -17.293 -5.492 16.093 1.00 41.88 185 ALA A N 1
ATOM 1398 C CA . ALA A 1 185 ? -18.275 -6.060 15.158 1.00 41.88 185 ALA A CA 1
ATOM 1399 C C . ALA A 1 185 ? -19.224 -7.079 15.823 1.00 41.88 185 ALA A C 1
ATOM 1401 O O . ALA A 1 185 ? -20.405 -7.165 15.481 1.00 41.88 185 ALA A O 1
ATOM 1402 N N . ALA A 1 186 ? -18.753 -7.782 16.858 1.00 42.69 186 ALA A N 1
ATOM 1403 C CA . ALA A 1 186 ? -19.567 -8.707 17.647 1.00 42.69 186 ALA A CA 1
ATOM 1404 C C . ALA A 1 186 ? -20.731 -8.032 18.411 1.00 42.69 186 ALA A C 1
ATOM 1406 O O . ALA A 1 186 ? -21.688 -8.712 18.782 1.00 42.69 186 ALA A O 1
ATOM 1407 N N . ARG A 1 187 ? -20.708 -6.705 18.629 1.00 45.62 187 ARG A N 1
ATOM 1408 C CA . ARG A 1 187 ? -21.746 -5.990 19.403 1.00 45.62 187 ARG A CA 1
ATOM 1409 C C . ARG A 1 187 ? -23.036 -5.681 18.628 1.00 45.62 187 ARG A C 1
ATOM 1411 O O . ARG A 1 187 ? -24.010 -5.285 19.259 1.00 45.62 187 ARG A O 1
ATOM 1418 N N . GLN A 1 188 ? -23.073 -5.878 17.305 1.00 46.34 188 GLN A N 1
ATOM 1419 C CA . GLN A 1 188 ? -24.264 -5.618 16.470 1.00 46.34 188 GLN A CA 1
ATOM 1420 C C . GLN A 1 188 ? -24.776 -6.837 15.676 1.00 46.34 188 GLN A C 1
ATOM 1422 O O . GLN A 1 188 ? -25.745 -6.721 14.927 1.00 46.34 188 GLN A O 1
ATOM 1427 N N . GLY A 1 189 ? -24.169 -8.019 15.835 1.00 48.53 189 GLY A N 1
ATOM 1428 C CA . GLY A 1 189 ? -24.678 -9.262 15.239 1.00 48.53 189 GLY A CA 1
ATOM 1429 C C . GLY A 1 189 ? -24.607 -9.348 13.706 1.00 48.53 189 GLY A C 1
ATOM 1430 O O . GLY A 1 189 ? -25.334 -10.150 13.120 1.00 48.53 189 GLY A O 1
ATOM 1431 N N . ARG A 1 190 ? -23.754 -8.554 13.041 1.00 59.03 190 ARG A N 1
ATOM 1432 C CA . ARG A 1 190 ? -23.520 -8.639 11.589 1.00 59.03 190 ARG A CA 1
ATOM 1433 C C . ARG A 1 190 ? -22.065 -8.989 11.293 1.00 59.03 190 ARG A C 1
ATOM 1435 O O . ARG A 1 190 ? -21.147 -8.329 11.764 1.00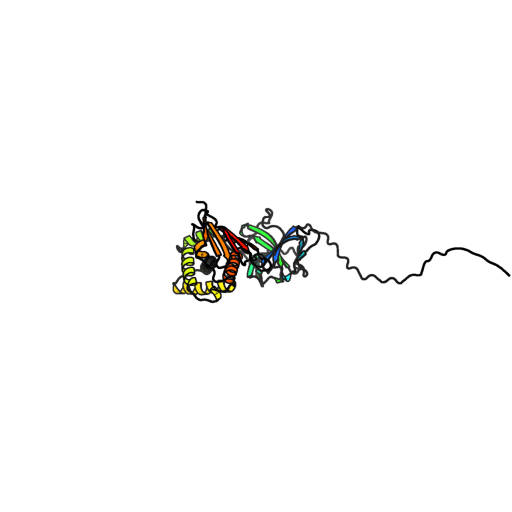 59.03 190 ARG A O 1
ATOM 1442 N N . ASP A 1 191 ? -21.878 -10.037 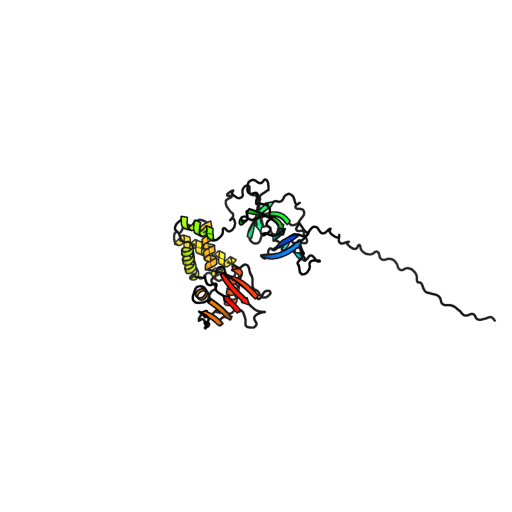10.503 1.00 71.81 191 ASP A N 1
ATOM 1443 C CA . ASP A 1 191 ? -20.572 -10.525 10.066 1.00 71.81 191 ASP A CA 1
ATOM 1444 C C . ASP A 1 191 ? -20.105 -9.724 8.836 1.00 71.81 191 ASP A C 1
ATOM 1446 O O . ASP A 1 191 ? -20.583 -9.937 7.716 1.00 71.81 191 ASP A O 1
ATOM 1450 N N . LEU A 1 192 ? -19.207 -8.758 9.062 1.00 69.56 192 LEU A N 1
ATOM 1451 C CA . LEU A 1 192 ? -18.644 -7.896 8.015 1.00 69.56 192 LEU A CA 1
ATOM 1452 C C . LEU A 1 192 ? -17.809 -8.681 6.997 1.00 69.56 192 LEU A C 1
ATOM 1454 O O . LEU A 1 192 ? -17.768 -8.286 5.833 1.00 69.56 192 LEU A O 1
ATOM 1458 N N . ASP A 1 193 ? -17.187 -9.791 7.398 1.00 61.78 193 ASP A N 1
ATOM 1459 C CA . ASP A 1 193 ? -16.397 -10.629 6.496 1.00 61.78 193 ASP A CA 1
ATOM 1460 C C . ASP A 1 193 ? -17.316 -11.398 5.538 1.00 61.78 193 ASP A C 1
ATOM 1462 O O . ASP A 1 193 ? -17.062 -11.469 4.332 1.00 61.78 193 ASP A O 1
ATOM 1466 N N . LYS A 1 194 ? -18.447 -11.912 6.034 1.00 68.38 194 LYS A N 1
ATOM 1467 C CA . LYS A 1 194 ? -19.475 -12.532 5.184 1.00 68.38 194 LYS A CA 1
ATOM 1468 C C . LYS A 1 194 ? -20.087 -11.531 4.201 1.00 68.38 194 LYS A C 1
ATOM 1470 O O . LYS A 1 194 ? -20.268 -11.863 3.032 1.00 68.38 194 LYS A O 1
ATOM 1475 N N . LEU A 1 195 ? -20.371 -10.314 4.663 1.00 75.06 195 LEU A N 1
ATOM 1476 C CA . LEU A 1 195 ? -20.918 -9.245 3.828 1.00 75.06 195 LEU A CA 1
ATOM 1477 C C . LEU A 1 195 ? -19.914 -8.790 2.753 1.00 75.06 195 LEU A C 1
ATOM 1479 O O . LEU A 1 195 ? -20.283 -8.580 1.600 1.00 75.06 195 LEU A O 1
ATOM 1483 N N . ALA A 1 196 ? -18.630 -8.699 3.108 1.00 70.75 196 ALA A N 1
ATOM 1484 C CA . ALA A 1 196 ? -17.564 -8.384 2.165 1.00 70.75 196 ALA A CA 1
ATOM 1485 C C . ALA A 1 196 ? -17.420 -9.449 1.069 1.00 70.75 196 ALA A C 1
ATOM 1487 O O . ALA A 1 196 ? -17.223 -9.103 -0.095 1.00 70.75 196 ALA A O 1
ATOM 1488 N N . ASN A 1 197 ? -17.541 -10.732 1.427 1.00 61.03 197 ASN A N 1
ATOM 1489 C CA . ASN A 1 197 ? -17.503 -11.830 0.462 1.00 61.03 197 ASN A CA 1
ATOM 1490 C C . ASN A 1 197 ? -18.662 -11.747 -0.544 1.00 61.03 197 ASN A C 1
ATOM 1492 O O . ASN A 1 197 ? -18.419 -11.850 -1.742 1.00 61.03 197 ASN A O 1
ATOM 1496 N N . ASP A 1 198 ? -19.888 -11.491 -0.079 1.00 71.06 198 ASP A N 1
ATOM 1497 C CA . ASP A 1 198 ? -21.057 -11.363 -0.961 1.00 71.06 198 ASP A CA 1
ATOM 1498 C C . ASP A 1 198 ? -20.912 -10.181 -1.935 1.00 71.06 198 ASP A C 1
ATOM 1500 O O . ASP A 1 198 ? -21.081 -10.329 -3.147 1.00 71.06 198 ASP A O 1
ATOM 1504 N N . PHE A 1 199 ? -20.499 -9.009 -1.439 1.00 76.94 199 PHE A N 1
ATOM 1505 C CA . PHE A 1 199 ? -20.287 -7.844 -2.302 1.00 76.94 199 PHE A CA 1
ATOM 1506 C C . PHE A 1 199 ? -19.116 -8.015 -3.271 1.00 76.94 199 PHE A C 1
ATOM 1508 O O . PHE A 1 199 ? -19.201 -7.531 -4.400 1.00 76.94 199 PHE A O 1
ATOM 1515 N N . ARG A 1 200 ? -18.051 -8.729 -2.888 1.00 69.00 200 ARG A N 1
ATOM 1516 C CA . ARG A 1 200 ? -16.971 -9.105 -3.813 1.00 69.00 200 ARG A CA 1
ATOM 1517 C C . ARG A 1 200 ? -17.505 -9.964 -4.958 1.00 69.00 200 ARG A C 1
ATOM 1519 O O . ARG A 1 200 ? -17.209 -9.676 -6.116 1.00 69.00 200 ARG A O 1
ATOM 1526 N N . ASP A 1 201 ? -18.286 -10.993 -4.651 1.00 61.56 201 ASP A N 1
ATOM 1527 C CA . ASP A 1 201 ? -18.800 -11.916 -5.665 1.00 61.56 201 ASP A CA 1
ATOM 1528 C C . ASP A 1 201 ? -19.733 -11.184 -6.647 1.00 61.56 201 ASP A C 1
ATOM 1530 O O . ASP A 1 201 ? -19.679 -11.416 -7.855 1.00 61.56 201 ASP A O 1
ATOM 1534 N N . ARG A 1 202 ? -20.510 -10.207 -6.159 1.00 70.31 202 ARG A N 1
ATOM 1535 C CA . ARG A 1 202 ? -21.316 -9.317 -7.011 1.00 70.31 202 ARG A CA 1
ATOM 1536 C C . ARG A 1 202 ? -20.467 -8.346 -7.837 1.00 70.31 202 ARG A C 1
ATOM 1538 O O . ARG A 1 202 ? -20.763 -8.149 -9.014 1.00 70.31 202 ARG A O 1
ATOM 1545 N N . LEU A 1 203 ? -19.404 -7.764 -7.269 1.00 72.31 203 LEU A N 1
ATOM 1546 C CA . LEU A 1 203 ? -18.462 -6.901 -8.001 1.00 72.31 203 LEU A CA 1
ATOM 1547 C C . LEU A 1 203 ? -17.813 -7.633 -9.183 1.00 72.31 203 LEU A C 1
ATOM 1549 O O . LEU A 1 203 ? -17.645 -7.034 -10.241 1.00 72.31 203 LEU A O 1
ATOM 1553 N N . ALA A 1 204 ? -17.498 -8.924 -9.034 1.00 62.03 204 ALA A N 1
ATOM 1554 C CA . ALA A 1 204 ? -16.885 -9.734 -10.089 1.00 62.03 204 ALA A CA 1
ATOM 1555 C C . ALA A 1 204 ? -17.778 -9.916 -11.333 1.00 62.03 204 ALA A C 1
ATOM 1557 O O . ALA A 1 204 ? -17.281 -10.206 -12.421 1.00 62.03 204 ALA A O 1
ATOM 1558 N N . LEU A 1 205 ? -19.095 -9.735 -11.191 1.00 66.75 205 LEU A N 1
ATOM 1559 C CA . LEU A 1 205 ? -20.062 -9.830 -12.288 1.00 66.75 205 LEU A CA 1
ATOM 1560 C C . LEU A 1 205 ? -20.255 -8.495 -13.028 1.00 66.75 205 LEU A C 1
ATOM 1562 O O . LEU A 1 205 ? -20.866 -8.464 -14.100 1.00 66.75 205 LEU A O 1
ATOM 1566 N N . ILE A 1 206 ? -19.741 -7.391 -12.480 1.00 69.19 206 ILE A N 1
ATOM 1567 C CA . ILE A 1 206 ? -19.891 -6.051 -13.044 1.00 69.19 206 ILE A CA 1
ATOM 1568 C C . ILE A 1 206 ? -18.778 -5.777 -14.058 1.00 69.19 206 ILE A C 1
ATOM 1570 O O . ILE A 1 206 ? -17.591 -5.883 -13.766 1.00 69.19 206 ILE A O 1
ATOM 1574 N N . ARG A 1 207 ? -19.166 -5.328 -15.256 1.00 60.97 207 ARG A N 1
ATOM 1575 C CA . ARG A 1 207 ? -18.232 -4.801 -16.259 1.00 60.97 207 ARG A CA 1
ATOM 1576 C C . ARG A 1 207 ? -18.052 -3.299 -16.065 1.00 60.97 207 ARG A C 1
ATOM 1578 O O . ARG A 1 207 ? -18.787 -2.507 -16.649 1.00 60.97 207 ARG A O 1
ATOM 1585 N N . ASP A 1 208 ? -17.083 -2.926 -15.239 1.00 69.38 208 ASP A N 1
ATOM 1586 C CA . ASP A 1 208 ? -16.705 -1.538 -14.967 1.00 69.38 208 ASP A CA 1
ATOM 1587 C C . ASP A 1 208 ? -15.227 -1.315 -15.310 1.00 69.38 208 ASP A C 1
ATOM 1589 O O . ASP A 1 208 ? -14.361 -2.083 -14.891 1.00 69.38 208 ASP A O 1
ATOM 1593 N N . VAL A 1 209 ? -14.938 -0.255 -16.072 1.00 61.94 209 VAL A N 1
ATOM 1594 C CA . VAL A 1 209 ? -13.579 0.061 -16.543 1.00 61.94 209 VAL A CA 1
ATOM 1595 C C . VAL A 1 209 ? -12.629 0.309 -15.371 1.00 61.94 209 VAL A C 1
ATOM 1597 O O . VAL A 1 209 ? -11.484 -0.145 -15.395 1.00 61.94 209 VAL A O 1
ATOM 1600 N N . GLY A 1 210 ? -13.094 0.985 -14.322 1.00 61.78 210 GLY A N 1
ATOM 1601 C CA . GLY A 1 210 ? -12.302 1.279 -13.137 1.00 61.78 210 GLY A CA 1
ATOM 1602 C C . GLY A 1 210 ? -12.037 0.048 -12.270 1.00 61.78 210 GLY A C 1
ATOM 1603 O O . GLY A 1 210 ? -10.995 -0.001 -11.626 1.00 61.78 210 GLY A O 1
ATOM 1604 N N . LEU A 1 211 ? -12.891 -0.984 -12.320 1.00 62.62 211 LEU A N 1
ATOM 1605 C CA . LEU A 1 211 ? -12.617 -2.288 -11.691 1.00 62.62 211 LEU A CA 1
ATOM 1606 C C . LEU A 1 211 ? -11.558 -3.116 -12.442 1.00 62.62 211 LEU A C 1
ATOM 1608 O O . LEU A 1 211 ? -10.937 -3.995 -11.850 1.00 62.62 211 LEU A O 1
ATOM 1612 N N . THR A 1 212 ? -11.326 -2.824 -13.723 1.00 55.25 212 THR A N 1
ATOM 1613 C CA . THR A 1 212 ? -10.316 -3.497 -14.560 1.00 55.25 212 THR A CA 1
ATOM 1614 C C . THR A 1 212 ? -9.039 -2.677 -14.768 1.00 55.25 212 THR A C 1
ATOM 1616 O O . THR A 1 212 ? -8.123 -3.131 -15.445 1.00 55.25 212 THR A O 1
ATOM 1619 N N . THR A 1 213 ? -8.962 -1.458 -14.224 1.00 52.03 213 THR A N 1
ATOM 1620 C CA . THR A 1 213 ? -7.807 -0.567 -14.424 1.00 52.03 213 THR A CA 1
ATOM 1621 C C . THR A 1 213 ? -6.667 -0.942 -13.469 1.00 52.03 213 THR A C 1
ATOM 1623 O O . THR A 1 213 ? -6.895 -1.191 -12.289 1.00 52.03 213 THR A O 1
ATOM 1626 N N . GLY A 1 214 ? -5.415 -0.911 -13.942 1.00 44.12 214 GLY A N 1
ATOM 1627 C CA . GLY A 1 214 ? -4.216 -1.066 -13.099 1.00 44.12 214 GLY A CA 1
ATOM 1628 C C . GLY A 1 214 ? -3.925 0.114 -12.153 1.00 44.12 214 GLY A C 1
ATOM 1629 O O . GLY A 1 214 ? -2.923 0.100 -11.445 1.00 44.12 214 GLY A O 1
ATOM 1630 N N . ASP A 1 215 ? -4.784 1.135 -12.150 1.00 52.75 215 ASP A N 1
ATOM 1631 C CA . ASP A 1 215 ? -4.732 2.305 -11.276 1.00 52.75 215 ASP A CA 1
ATOM 1632 C C . ASP A 1 215 ? -5.515 2.020 -9.989 1.00 52.75 215 ASP A C 1
ATOM 1634 O O . ASP A 1 215 ? -6.749 1.969 -9.970 1.00 52.75 215 ASP A O 1
ATOM 1638 N N . THR A 1 216 ? -4.776 1.878 -8.891 1.00 55.16 216 THR A N 1
ATOM 1639 C CA . THR A 1 216 ? -5.301 1.626 -7.546 1.00 55.16 216 THR A CA 1
ATOM 1640 C C . THR A 1 216 ? -6.333 2.670 -7.105 1.00 55.16 216 THR A C 1
ATOM 1642 O O . THR A 1 216 ? -7.283 2.334 -6.389 1.00 55.16 216 THR A O 1
ATOM 1645 N N . LEU A 1 217 ? -6.195 3.933 -7.528 1.00 57.75 217 LEU A N 1
ATOM 1646 C CA . LEU A 1 217 ? -7.132 5.003 -7.175 1.00 57.75 217 LEU A CA 1
ATOM 1647 C C . LEU A 1 217 ? -8.450 4.873 -7.944 1.00 57.75 217 LEU A C 1
ATOM 1649 O O . LEU A 1 217 ? -9.523 5.066 -7.360 1.00 57.75 217 LEU A O 1
ATOM 1653 N N . ALA A 1 218 ? -8.387 4.523 -9.231 1.00 62.97 218 ALA A N 1
ATOM 1654 C CA . ALA A 1 218 ? -9.564 4.251 -10.056 1.00 62.97 218 ALA A CA 1
ATOM 1655 C C . ALA A 1 218 ? -10.325 3.011 -9.557 1.00 62.97 218 ALA A C 1
ATOM 1657 O O . ALA A 1 218 ? -11.553 3.052 -9.417 1.00 62.97 218 ALA A O 1
ATOM 1658 N N . PHE A 1 219 ? -9.596 1.956 -9.187 1.00 66.19 219 PHE A N 1
ATOM 1659 C CA . PHE A 1 219 ? -10.155 0.735 -8.609 1.00 66.19 219 PHE A CA 1
ATOM 1660 C C . PHE A 1 219 ? -10.880 1.004 -7.289 1.00 66.19 219 PHE A C 1
ATOM 1662 O O . PHE A 1 219 ? -12.067 0.704 -7.147 1.00 66.19 219 PHE A O 1
ATOM 1669 N N . SER A 1 220 ? -10.209 1.676 -6.349 1.00 66.75 220 SER A N 1
ATOM 1670 C CA . SER A 1 220 ? -10.775 2.010 -5.034 1.00 66.75 220 SER A CA 1
ATOM 1671 C C . SER A 1 220 ? -12.044 2.855 -5.130 1.00 66.75 220 SER A C 1
ATOM 1673 O O . SER A 1 220 ? -13.000 2.656 -4.378 1.00 66.75 220 SER A O 1
ATOM 1675 N N . ARG A 1 221 ? -12.078 3.794 -6.080 1.00 77.38 221 ARG A N 1
ATOM 1676 C CA . ARG A 1 221 ? -13.251 4.634 -6.339 1.00 77.38 221 ARG A CA 1
ATOM 1677 C C . ARG A 1 221 ? -14.421 3.827 -6.896 1.00 77.38 221 ARG A C 1
ATOM 1679 O O . ARG A 1 221 ? -15.560 4.039 -6.480 1.00 77.38 221 ARG A O 1
ATOM 1686 N N . SER A 1 222 ? -14.136 2.898 -7.801 1.00 76.56 222 SER A N 1
ATOM 1687 C CA . SER A 1 222 ? -15.149 2.046 -8.427 1.00 76.56 222 SER A CA 1
ATOM 1688 C C . SER A 1 222 ? -15.751 1.080 -7.410 1.00 76.56 222 SER A C 1
ATOM 1690 O O . SER A 1 222 ? -16.972 1.002 -7.296 1.00 76.56 222 SER A O 1
ATOM 1692 N N . VAL A 1 223 ? -14.920 0.449 -6.572 1.00 79.06 223 VAL A N 1
ATOM 1693 C CA . VAL A 1 223 ? -15.381 -0.404 -5.463 1.00 79.06 223 VAL A CA 1
ATOM 1694 C C . VAL A 1 223 ? -16.301 0.363 -4.512 1.00 79.06 223 VAL A C 1
ATOM 1696 O O . VAL A 1 223 ? -17.382 -0.126 -4.201 1.00 79.06 223 VAL A O 1
ATOM 1699 N N . ARG A 1 224 ? -15.935 1.586 -4.099 1.00 84.00 224 ARG A N 1
ATOM 1700 C CA . ARG A 1 224 ? -16.795 2.420 -3.234 1.00 84.00 224 ARG A CA 1
ATOM 1701 C C . ARG A 1 224 ? -18.127 2.772 -3.897 1.00 84.00 224 ARG A C 1
ATOM 1703 O O . ARG A 1 224 ? -19.170 2.650 -3.267 1.00 84.00 224 ARG A O 1
ATOM 1710 N N . THR A 1 225 ? -18.096 3.133 -5.177 1.00 85.31 225 THR A N 1
ATOM 1711 C CA . THR A 1 225 ? -19.299 3.490 -5.947 1.00 85.31 225 THR A CA 1
ATOM 1712 C C . THR A 1 225 ? -20.288 2.325 -6.040 1.00 85.31 225 THR A C 1
ATOM 1714 O O . THR A 1 225 ? -21.494 2.511 -5.881 1.00 85.31 225 THR A O 1
ATOM 1717 N N . HIS A 1 226 ? -19.793 1.115 -6.306 1.00 83.94 226 HIS A N 1
ATOM 1718 C CA . HIS A 1 226 ? -20.633 -0.083 -6.397 1.00 83.94 226 HIS A CA 1
ATOM 1719 C C . HIS A 1 226 ? -21.085 -0.576 -5.021 1.00 83.94 226 HIS A C 1
ATOM 1721 O O . HIS A 1 226 ? -22.233 -0.988 -4.882 1.00 83.94 226 HIS A O 1
ATOM 1727 N N . LEU A 1 227 ? -20.238 -0.458 -3.993 1.00 84.75 227 LEU A N 1
ATOM 1728 C CA . LEU A 1 227 ? -20.615 -0.771 -2.616 1.00 84.75 227 LEU A CA 1
ATOM 1729 C C . LEU A 1 227 ? -21.787 0.095 -2.138 1.00 84.75 227 LEU A C 1
ATOM 1731 O O . LEU A 1 227 ? -22.746 -0.438 -1.587 1.00 84.75 227 LEU A O 1
ATOM 1735 N N . ASP A 1 228 ? -21.747 1.408 -2.378 1.00 83.62 228 ASP A N 1
ATOM 1736 C CA . ASP A 1 228 ? -22.850 2.302 -2.004 1.00 83.62 228 ASP A CA 1
ATOM 1737 C C . ASP A 1 228 ? -24.163 1.920 -2.698 1.00 83.62 228 ASP A C 1
ATOM 1739 O O . ASP A 1 228 ? -25.228 1.976 -2.079 1.00 83.62 228 ASP A O 1
ATOM 1743 N N . ARG A 1 229 ? -24.094 1.475 -3.959 1.00 81.75 229 ARG A N 1
ATOM 1744 C CA . ARG A 1 229 ? -25.268 0.985 -4.688 1.00 81.75 229 ARG A CA 1
ATOM 1745 C C . ARG A 1 229 ? -25.828 -0.289 -4.066 1.00 81.75 229 ARG A C 1
ATOM 1747 O O . ARG A 1 229 ? -27.022 -0.347 -3.799 1.00 81.75 229 ARG A O 1
ATOM 1754 N N . PHE A 1 230 ? -24.980 -1.278 -3.799 1.00 81.56 230 PHE A N 1
ATOM 1755 C CA . PHE A 1 230 ? -25.430 -2.550 -3.240 1.00 81.56 230 PHE A CA 1
ATOM 1756 C C . PHE A 1 230 ? -25.990 -2.412 -1.820 1.00 81.56 230 PHE A C 1
ATOM 1758 O O . PHE A 1 230 ? -26.978 -3.059 -1.484 1.00 81.56 230 PHE A O 1
ATOM 1765 N N . LEU A 1 231 ? -25.408 -1.533 -0.998 1.00 83.38 231 LEU A N 1
ATOM 1766 C CA . LEU A 1 231 ? -25.952 -1.219 0.325 1.00 83.38 231 LEU A CA 1
ATOM 1767 C C . LEU A 1 231 ? -27.353 -0.597 0.229 1.00 83.38 231 LEU A C 1
ATOM 1769 O O . LEU A 1 231 ? -28.214 -0.911 1.050 1.00 83.38 231 LEU A O 1
ATOM 1773 N N . ALA A 1 232 ? -27.598 0.253 -0.775 1.00 79.50 232 ALA A N 1
ATOM 1774 C CA . ALA A 1 232 ? -28.914 0.840 -1.012 1.00 79.50 232 ALA A CA 1
ATOM 1775 C C . ALA A 1 232 ? -29.934 -0.188 -1.539 1.00 79.50 232 ALA A C 1
ATOM 1777 O O . ALA A 1 232 ? -31.073 -0.198 -1.078 1.00 79.50 232 ALA A O 1
ATOM 1778 N N . GLU A 1 233 ? -29.531 -1.064 -2.465 1.00 75.38 233 GLU A N 1
ATOM 1779 C CA . GLU A 1 233 ? -30.384 -2.126 -3.025 1.00 75.38 233 GLU A CA 1
ATOM 1780 C C . GLU A 1 233 ? -30.829 -3.130 -1.952 1.00 75.38 233 GLU A C 1
ATOM 1782 O O . GLU A 1 233 ? -32.013 -3.454 -1.856 1.00 75.38 233 GLU A O 1
ATOM 1787 N N . ASP A 1 234 ? -29.907 -3.556 -1.088 1.00 74.38 234 ASP A N 1
ATOM 1788 C CA . ASP A 1 234 ? -30.177 -4.558 -0.053 1.00 74.38 234 ASP A CA 1
ATOM 1789 C C . ASP A 1 234 ? -30.785 -3.946 1.232 1.00 74.38 234 ASP A C 1
ATOM 1791 O O . ASP A 1 234 ? -30.975 -4.646 2.228 1.00 74.38 234 ASP A O 1
ATOM 1795 N N . SER A 1 235 ? -31.109 -2.642 1.234 1.00 75.62 235 SER A N 1
ATOM 1796 C CA . SER A 1 235 ? -31.616 -1.903 2.410 1.00 75.62 235 SER A CA 1
ATOM 1797 C C . SER A 1 235 ? -30.710 -2.037 3.648 1.00 75.62 235 SER A C 1
ATOM 1799 O O . SER A 1 235 ? -31.178 -2.182 4.781 1.00 75.62 235 SER A O 1
ATOM 1801 N N . ILE A 1 236 ? -29.390 -2.027 3.435 1.00 74.06 236 ILE A N 1
ATOM 1802 C CA . ILE A 1 236 ? -28.384 -2.189 4.486 1.00 74.06 236 ILE A CA 1
ATOM 1803 C C . ILE A 1 236 ? -27.858 -0.817 4.911 1.00 74.06 236 ILE A C 1
ATOM 1805 O O . ILE A 1 236 ? -27.086 -0.166 4.206 1.00 74.06 236 ILE A O 1
ATOM 1809 N N . GLU A 1 237 ? -28.228 -0.408 6.121 1.00 78.62 237 GLU A N 1
ATOM 1810 C CA . GLU A 1 237 ? -27.713 0.805 6.751 1.00 78.62 237 GLU A CA 1
ATOM 1811 C C . GLU A 1 237 ? -26.429 0.498 7.530 1.00 78.62 237 GLU A C 1
ATOM 1813 O O . GLU A 1 237 ? -26.428 -0.288 8.476 1.00 78.62 237 GLU A O 1
ATOM 1818 N N . LEU A 1 238 ? -25.328 1.122 7.112 1.00 76.12 238 LEU A N 1
ATOM 1819 C CA . LEU A 1 238 ? -24.036 1.097 7.797 1.00 76.12 238 LEU A CA 1
ATOM 1820 C C . LEU A 1 238 ? -23.599 2.529 8.086 1.00 76.12 238 LEU A C 1
ATOM 1822 O O . LEU A 1 238 ? -23.788 3.426 7.254 1.00 76.12 238 LEU A O 1
ATOM 1826 N N . SER A 1 239 ? -22.961 2.738 9.232 1.00 77.62 239 SER A N 1
ATOM 1827 C CA . SER A 1 239 ? -22.309 4.007 9.545 1.00 77.62 239 SER A CA 1
ATOM 1828 C C . SER A 1 239 ? -21.139 4.271 8.584 1.00 77.62 239 SER A C 1
ATOM 1830 O O . SER A 1 239 ? -20.539 3.348 8.030 1.00 77.62 239 SER A O 1
ATOM 1832 N N . ALA A 1 240 ? -20.772 5.540 8.385 1.00 76.38 240 ALA A N 1
ATOM 1833 C CA . ALA A 1 240 ? -19.618 5.920 7.563 1.00 76.38 240 ALA A CA 1
ATOM 1834 C C . ALA A 1 240 ? -18.316 5.130 7.874 1.00 76.38 240 ALA A C 1
ATOM 1836 O O . ALA A 1 240 ? -17.656 4.685 6.925 1.00 76.38 240 ALA A O 1
ATOM 1837 N N . PRO A 1 241 ? -17.937 4.879 9.148 1.00 71.38 241 PRO A N 1
ATOM 1838 C CA . PRO A 1 241 ? -16.762 4.060 9.453 1.00 71.38 241 PRO A CA 1
ATOM 1839 C C . PRO A 1 241 ? -16.940 2.574 9.110 1.00 71.38 241 PRO A C 1
ATOM 1841 O O . PRO A 1 241 ? -15.985 1.944 8.655 1.00 71.38 241 PRO A O 1
ATOM 1844 N N . GLU A 1 242 ? -18.137 2.004 9.259 1.00 75.62 242 GLU A N 1
ATOM 1845 C CA . GLU A 1 242 ? -18.414 0.611 8.872 1.00 75.62 242 GLU A CA 1
ATOM 1846 C C . GLU A 1 242 ? -18.379 0.438 7.355 1.00 75.62 242 GLU A C 1
ATOM 1848 O O . GLU A 1 242 ? -17.768 -0.508 6.866 1.00 75.62 242 GLU A O 1
ATOM 1853 N N . LYS A 1 243 ? -18.944 1.391 6.600 1.00 80.31 243 LYS A N 1
ATOM 1854 C CA . LYS A 1 243 ? -18.842 1.421 5.134 1.00 80.31 243 LYS A CA 1
ATOM 1855 C C . LYS A 1 243 ? -17.395 1.503 4.670 1.00 80.31 243 LYS A C 1
ATOM 1857 O O . LYS A 1 243 ? -17.004 0.784 3.757 1.00 80.31 243 LYS A O 1
ATOM 1862 N N . THR A 1 244 ? -16.594 2.350 5.315 1.00 76.19 244 THR A N 1
ATOM 1863 C CA . THR A 1 244 ? -15.164 2.489 5.002 1.00 76.19 244 THR A CA 1
ATOM 1864 C C . THR A 1 244 ? -14.413 1.196 5.312 1.00 76.19 244 THR A C 1
ATOM 1866 O O . THR A 1 244 ? -13.646 0.714 4.485 1.00 76.19 244 THR A O 1
ATOM 1869 N N . THR A 1 245 ? -14.696 0.577 6.460 1.00 74.56 245 THR A N 1
ATOM 1870 C CA . THR A 1 245 ? -14.096 -0.703 6.860 1.00 74.56 245 THR A CA 1
ATOM 1871 C C . THR A 1 245 ? -14.470 -1.820 5.888 1.00 74.56 245 THR A C 1
ATOM 1873 O O . THR A 1 245 ? -13.603 -2.579 5.462 1.00 74.56 245 THR A O 1
ATOM 1876 N N . LEU A 1 246 ? -15.739 -1.901 5.492 1.00 78.81 246 LEU A N 1
ATOM 1877 C CA . LEU A 1 246 ? -16.239 -2.864 4.520 1.00 78.81 246 LEU A CA 1
ATOM 1878 C C . LEU A 1 246 ? -15.625 -2.638 3.136 1.00 78.81 246 LEU A C 1
ATOM 1880 O O . LEU A 1 246 ? -15.166 -3.596 2.523 1.00 78.81 246 LEU A O 1
ATOM 1884 N N . ALA A 1 247 ? -15.538 -1.388 2.675 1.00 77.94 247 ALA A N 1
ATOM 1885 C CA . ALA A 1 247 ? -14.848 -1.034 1.439 1.00 77.94 247 ALA A CA 1
ATOM 1886 C C . ALA A 1 247 ? -13.380 -1.463 1.477 1.00 77.94 247 ALA A C 1
ATOM 1888 O O . ALA A 1 247 ? -12.895 -1.993 0.490 1.00 77.94 247 ALA A O 1
ATOM 1889 N N . ASP A 1 248 ? -12.689 -1.299 2.606 1.00 64.81 248 ASP A N 1
ATOM 1890 C CA . ASP A 1 248 ? -11.301 -1.733 2.769 1.00 64.81 248 ASP A CA 1
ATOM 1891 C C . ASP A 1 248 ? -11.162 -3.262 2.829 1.00 64.81 248 ASP A C 1
ATOM 1893 O O . ASP A 1 248 ? -10.191 -3.809 2.310 1.00 64.81 248 ASP A O 1
ATOM 1897 N N . ILE A 1 249 ? -12.098 -3.981 3.462 1.00 65.25 249 ILE A N 1
ATOM 1898 C CA . ILE A 1 249 ? -12.120 -5.455 3.452 1.00 65.25 249 ILE A CA 1
ATOM 1899 C C . ILE A 1 249 ? -12.362 -5.951 2.028 1.00 65.25 249 ILE A C 1
ATOM 1901 O O . ILE A 1 249 ? -11.608 -6.796 1.552 1.00 65.25 249 ILE A O 1
ATOM 1905 N N . ILE A 1 250 ? -13.347 -5.380 1.333 1.00 73.19 250 ILE A N 1
ATOM 1906 C CA . ILE A 1 250 ? -13.640 -5.690 -0.063 1.00 73.19 250 ILE A CA 1
ATOM 1907 C C . ILE A 1 250 ? -12.451 -5.321 -0.930 1.00 73.19 250 ILE A C 1
ATOM 1909 O O . ILE A 1 250 ? -12.051 -6.149 -1.712 1.00 73.19 250 ILE A O 1
ATOM 1913 N N . LEU A 1 251 ? -11.823 -4.157 -0.778 1.00 69.25 251 LEU A N 1
ATOM 1914 C CA . LEU A 1 251 ? -10.624 -3.784 -1.533 1.00 69.25 251 LEU A CA 1
ATOM 1915 C C . LEU A 1 251 ? -9.499 -4.788 -1.303 1.00 69.25 251 LEU A C 1
ATOM 1917 O O . LEU A 1 251 ? -8.930 -5.291 -2.261 1.00 69.25 251 LEU A O 1
ATOM 1921 N N . ARG A 1 252 ? -9.222 -5.153 -0.050 1.00 57.81 252 ARG A N 1
ATOM 1922 C CA . ARG A 1 252 ? -8.220 -6.180 0.269 1.00 57.81 252 ARG A CA 1
ATOM 1923 C C . ARG A 1 252 ? -8.566 -7.552 -0.315 1.00 57.81 252 ARG A C 1
ATOM 1925 O O . ARG A 1 252 ? -7.648 -8.285 -0.656 1.00 57.81 252 ARG A O 1
ATOM 1932 N N . ALA A 1 253 ? -9.851 -7.887 -0.423 1.00 56.94 253 ALA A N 1
ATOM 1933 C CA . ALA A 1 253 ? -10.341 -9.156 -0.964 1.00 56.94 253 ALA A CA 1
ATOM 1934 C C . ALA A 1 253 ? -10.582 -9.142 -2.490 1.00 56.94 253 ALA A C 1
ATOM 1936 O O . ALA A 1 253 ? -10.623 -10.198 -3.110 1.00 56.94 253 ALA A O 1
ATOM 1937 N N . ALA A 1 254 ? -10.777 -7.964 -3.082 1.00 56.38 254 ALA A N 1
ATOM 1938 C CA . ALA A 1 254 ? -11.091 -7.700 -4.485 1.00 56.38 254 ALA A CA 1
ATOM 1939 C C . ALA A 1 254 ? -9.856 -7.247 -5.267 1.00 56.38 254 ALA A C 1
ATOM 1941 O O . ALA A 1 254 ? -9.889 -7.243 -6.496 1.00 56.38 254 ALA A O 1
ATOM 1942 N N . VAL A 1 255 ? -8.739 -6.953 -4.587 1.00 54.22 255 VAL A N 1
ATOM 1943 C CA . VAL A 1 255 ? -7.387 -7.115 -5.141 1.00 54.22 255 VAL A CA 1
ATOM 1944 C C . VAL A 1 255 ? -7.184 -8.617 -5.377 1.00 54.22 255 VAL A C 1
ATOM 1946 O O . VAL A 1 255 ? -6.444 -9.297 -4.675 1.00 54.22 255 VAL A O 1
ATOM 1949 N N . GLY A 1 256 ? -7.931 -9.156 -6.336 1.00 58.03 256 GLY A N 1
ATOM 1950 C CA . GLY A 1 256 ? -7.793 -10.521 -6.791 1.00 58.03 256 GLY A CA 1
ATOM 1951 C C . GLY A 1 256 ? -6.426 -10.684 -7.433 1.00 58.03 256 GLY A C 1
ATOM 1952 O O . GLY A 1 256 ? -5.925 -9.819 -8.165 1.00 58.03 256 GLY A O 1
ATOM 1953 N N . TYR A 1 257 ? -5.824 -11.829 -7.175 1.00 68.25 257 TYR A N 1
ATOM 1954 C CA . TYR A 1 257 ? -4.629 -12.299 -7.851 1.00 68.25 257 TYR A CA 1
ATOM 1955 C C . TYR A 1 257 ? -4.964 -12.931 -9.211 1.00 68.25 257 TYR A C 1
ATOM 1957 O O . TYR A 1 257 ? -4.119 -13.573 -9.840 1.00 68.25 257 TYR A O 1
ATOM 1965 N N . GLY A 1 258 ? -6.202 -12.733 -9.677 1.00 73.44 258 GLY A N 1
ATOM 1966 C CA . GLY A 1 258 ? -6.674 -13.126 -10.992 1.00 73.44 258 GLY A CA 1
ATOM 1967 C C . GLY A 1 258 ? -6.695 -14.650 -11.113 1.00 73.44 258 GLY A C 1
ATOM 1968 O O . GLY A 1 258 ? -7.235 -15.321 -10.232 1.00 73.44 258 GLY A O 1
ATOM 1969 N N . PRO A 1 259 ? -6.075 -15.235 -12.153 1.00 76.31 259 PRO A N 1
ATOM 1970 C CA . PRO A 1 259 ? -6.020 -16.689 -12.333 1.00 76.31 259 PRO A CA 1
ATOM 1971 C C . PRO A 1 259 ? -5.460 -17.474 -11.132 1.00 76.31 259 PRO A C 1
ATOM 1973 O O . PRO A 1 259 ? -5.679 -18.680 -11.032 1.00 76.31 259 PRO A O 1
ATOM 1976 N N . LEU A 1 260 ? -4.734 -16.816 -10.220 1.00 85.38 260 LEU A N 1
ATOM 1977 C CA . LEU A 1 260 ? -4.109 -17.455 -9.061 1.00 85.38 260 LEU A CA 1
ATOM 1978 C C . LEU A 1 260 ? -5.011 -17.545 -7.824 1.00 85.38 260 LEU A C 1
ATOM 1980 O O . LEU A 1 260 ? -4.663 -18.271 -6.892 1.00 85.38 260 LEU A O 1
ATOM 1984 N N . ASP A 1 261 ? -6.165 -16.871 -7.799 1.00 76.69 261 ASP A N 1
ATOM 1985 C CA . ASP A 1 261 ? -7.008 -16.790 -6.598 1.00 76.69 261 ASP A CA 1
ATOM 1986 C C . ASP A 1 261 ? -7.444 -18.168 -6.091 1.00 76.69 261 ASP A C 1
ATOM 1988 O O . ASP A 1 261 ? -7.304 -18.469 -4.902 1.00 76.69 261 ASP A O 1
ATOM 1992 N N . GLY A 1 262 ? -7.890 -19.055 -6.985 1.00 78.00 262 GLY A N 1
ATOM 1993 C CA . GLY A 1 262 ? -8.282 -20.417 -6.609 1.00 78.00 262 GLY A CA 1
ATOM 1994 C C . GLY A 1 262 ? -7.137 -21.217 -5.975 1.00 78.00 262 GLY A C 1
ATOM 1995 O O . GLY A 1 262 ? -7.347 -21.953 -5.012 1.00 78.00 262 GLY A O 1
ATOM 1996 N N . LEU A 1 263 ? -5.906 -21.029 -6.460 1.00 85.00 263 LEU A N 1
ATOM 1997 C CA . LEU A 1 263 ? -4.719 -21.721 -5.947 1.00 85.00 263 LEU A CA 1
ATOM 1998 C C . LEU A 1 263 ? -4.267 -21.165 -4.589 1.00 85.00 263 LEU A C 1
ATOM 2000 O O . LEU A 1 263 ? -3.806 -21.907 -3.714 1.00 85.00 263 LEU A O 1
ATOM 2004 N N . LEU A 1 264 ? -4.420 -19.857 -4.385 1.00 81.12 264 LEU A N 1
ATOM 2005 C CA . LEU A 1 264 ? -4.092 -19.205 -3.119 1.00 81.12 264 LEU A CA 1
ATOM 2006 C C . LEU A 1 264 ? -5.065 -19.601 -2.003 1.00 81.12 264 LEU A C 1
ATOM 2008 O O . LEU A 1 264 ? -4.630 -19.812 -0.873 1.00 81.12 264 LEU A O 1
ATOM 2012 N N . HIS A 1 265 ? -6.331 -19.868 -2.321 1.00 76.38 265 HIS A N 1
ATOM 2013 C CA . HIS A 1 265 ? -7.307 -20.375 -1.349 1.00 76.38 265 HIS A CA 1
ATOM 2014 C C . HIS A 1 265 ? -7.230 -21.898 -1.119 1.00 76.38 265 HIS A C 1
ATOM 2016 O O . HIS A 1 265 ? -7.665 -22.391 -0.076 1.00 76.38 265 HIS A O 1
ATOM 2022 N N . ASP A 1 266 ? -6.637 -22.663 -2.040 1.00 81.62 266 ASP A N 1
ATOM 2023 C CA . ASP A 1 266 ? -6.512 -24.119 -1.911 1.00 81.62 266 ASP A CA 1
ATOM 2024 C C . ASP A 1 266 ? -5.470 -24.520 -0.848 1.00 81.62 266 ASP A C 1
ATOM 2026 O O . ASP A 1 266 ? -4.259 -24.457 -1.069 1.00 81.62 266 ASP A O 1
ATOM 2030 N N . ARG A 1 267 ? -5.933 -24.992 0.317 1.00 83.75 267 ARG A N 1
ATOM 2031 C CA . ARG A 1 267 ? -5.071 -25.441 1.431 1.00 83.75 267 ARG A CA 1
ATOM 2032 C C . ARG A 1 267 ? -4.159 -26.624 1.082 1.00 83.75 267 ARG A C 1
ATOM 2034 O O . ARG A 1 267 ? -3.203 -26.880 1.812 1.00 83.75 267 ARG A O 1
ATOM 2041 N N . SER A 1 268 ? -4.444 -27.366 0.010 1.00 86.62 268 SER A N 1
ATOM 2042 C CA . SER A 1 268 ? -3.585 -28.467 -0.439 1.00 86.62 268 SER A CA 1
ATOM 2043 C C . SER A 1 268 ? -2.305 -27.983 -1.127 1.00 86.62 268 SER A C 1
ATOM 2045 O O . SER A 1 268 ? -1.323 -28.727 -1.151 1.00 86.62 268 SER A O 1
ATOM 2047 N N . VAL A 1 269 ? -2.313 -26.754 -1.655 1.00 91.25 269 VAL A N 1
ATOM 2048 C CA . VAL A 1 269 ? -1.182 -26.119 -2.340 1.00 91.25 269 VAL A CA 1
ATOM 2049 C C . VAL A 1 269 ? -0.280 -25.433 -1.319 1.00 91.25 269 VAL A C 1
ATOM 2051 O O . VAL A 1 269 ? -0.754 -24.622 -0.521 1.00 91.25 269 VAL A O 1
ATOM 2054 N N . SER A 1 270 ? 1.018 -25.732 -1.355 1.00 91.94 270 SER A N 1
ATOM 2055 C CA . SER A 1 270 ? 2.036 -25.085 -0.514 1.00 91.94 270 SER A CA 1
ATOM 2056 C C . SER A 1 270 ? 2.903 -24.074 -1.257 1.00 91.94 270 SER A C 1
ATOM 2058 O O . SER A 1 270 ? 3.372 -23.118 -0.638 1.00 91.94 270 SER A O 1
ATOM 2060 N N . GLU A 1 271 ? 3.073 -24.224 -2.567 1.00 95.06 271 GLU A N 1
ATOM 2061 C CA . GLU A 1 271 ? 3.845 -23.291 -3.387 1.00 95.06 271 GLU A CA 1
ATOM 2062 C C . GLU A 1 271 ? 3.210 -23.136 -4.770 1.00 95.06 271 GLU A C 1
ATOM 2064 O O . GLU A 1 271 ? 2.660 -24.089 -5.324 1.00 95.06 271 GLU A O 1
ATOM 2069 N N . ILE A 1 272 ? 3.269 -21.922 -5.310 1.00 95.56 272 ILE A N 1
ATOM 2070 C CA . ILE A 1 272 ? 2.812 -21.563 -6.652 1.00 95.56 272 ILE A CA 1
ATOM 2071 C C . ILE A 1 272 ? 4.002 -20.939 -7.374 1.00 95.56 272 ILE A C 1
ATOM 2073 O O . ILE A 1 272 ? 4.614 -20.011 -6.853 1.00 95.56 272 ILE A O 1
ATOM 2077 N N . MET A 1 273 ? 4.319 -21.424 -8.568 1.00 96.94 273 MET A N 1
ATOM 2078 C CA . MET A 1 273 ? 5.390 -20.896 -9.410 1.00 96.94 273 MET A CA 1
ATOM 2079 C C . MET A 1 273 ? 4.836 -20.556 -10.786 1.00 96.94 273 MET A C 1
ATOM 2081 O O . MET A 1 273 ? 4.182 -21.378 -11.422 1.00 96.94 273 MET A O 1
ATOM 2085 N N . VAL A 1 274 ? 5.117 -19.351 -11.255 1.00 96.38 274 VAL A N 1
ATOM 2086 C CA . VAL A 1 274 ? 4.724 -18.847 -12.566 1.00 96.38 274 VAL A CA 1
ATOM 2087 C C . VAL A 1 274 ? 5.992 -18.428 -13.290 1.00 96.38 274 VAL A C 1
ATOM 2089 O O . VAL A 1 274 ? 6.657 -17.492 -12.864 1.00 96.38 274 VAL A O 1
ATOM 2092 N N . ASN A 1 275 ? 6.320 -19.109 -14.384 1.00 93.69 275 ASN A N 1
ATOM 2093 C CA . ASN A 1 275 ? 7.498 -18.795 -15.209 1.00 93.69 275 ASN A CA 1
ATOM 2094 C C . ASN A 1 275 ? 7.133 -18.046 -16.502 1.00 93.69 275 ASN A C 1
ATOM 2096 O O . ASN A 1 275 ? 7.984 -17.819 -17.356 1.00 93.69 275 ASN A O 1
ATOM 2100 N N . GLY A 1 276 ? 5.853 -17.713 -16.655 1.00 88.75 276 GLY A N 1
ATOM 2101 C CA . GLY A 1 276 ? 5.270 -17.065 -17.819 1.00 88.75 276 GLY A CA 1
ATOM 2102 C C . GLY A 1 276 ? 3.753 -17.284 -17.849 1.00 88.75 276 GLY A C 1
ATOM 2103 O O . GLY A 1 276 ? 3.235 -18.076 -17.053 1.00 88.75 276 GLY A O 1
ATOM 2104 N N . PRO A 1 277 ? 3.024 -16.619 -18.760 1.00 85.88 277 PRO A N 1
ATOM 2105 C CA . PRO A 1 277 ? 1.560 -16.624 -18.764 1.00 85.88 277 PRO A CA 1
ATOM 2106 C C . PRO A 1 277 ? 0.940 -18.027 -18.894 1.00 85.88 277 PRO A C 1
ATOM 2108 O O . PRO A 1 277 ? -0.037 -18.334 -18.213 1.00 85.88 277 PRO A O 1
ATOM 2111 N N . ASP A 1 278 ? 1.559 -18.920 -19.672 1.00 89.81 278 ASP A N 1
ATOM 2112 C CA . ASP A 1 278 ? 1.097 -20.304 -19.896 1.00 89.81 278 ASP A CA 1
ATOM 2113 C C . ASP A 1 278 ? 1.792 -21.358 -19.007 1.00 89.81 278 ASP A C 1
ATOM 2115 O O . ASP A 1 278 ? 1.656 -22.578 -19.210 1.00 89.81 278 ASP A O 1
ATOM 2119 N N . GLN A 1 279 ? 2.611 -20.905 -18.056 1.00 92.56 279 GLN A N 1
ATOM 2120 C CA . GLN A 1 279 ? 3.529 -21.740 -17.284 1.00 92.56 279 GLN A CA 1
ATOM 2121 C C . GLN A 1 279 ? 3.314 -21.553 -15.782 1.00 92.56 279 GLN A C 1
ATOM 2123 O O . GLN A 1 279 ? 4.183 -21.038 -15.081 1.00 92.56 279 GLN A O 1
ATOM 2128 N N . VAL A 1 280 ? 2.157 -22.014 -15.299 1.00 95.19 280 VAL A N 1
ATOM 2129 C CA . VAL A 1 280 ? 1.824 -22.061 -13.871 1.00 95.19 280 VAL A CA 1
ATOM 2130 C C . VAL A 1 280 ? 2.011 -23.477 -13.326 1.00 95.19 280 VAL A C 1
ATOM 2132 O O . VAL A 1 280 ? 1.495 -24.453 -13.874 1.00 95.19 280 VAL A O 1
ATOM 2135 N N . PHE A 1 281 ? 2.733 -23.589 -12.219 1.00 97.00 281 PHE A N 1
ATOM 2136 C CA . PHE A 1 281 ? 2.998 -24.825 -11.500 1.00 97.00 281 PHE A CA 1
ATOM 2137 C C . PHE A 1 281 ? 2.610 -24.674 -10.032 1.00 97.00 281 PHE A C 1
ATOM 2139 O O . PHE A 1 281 ? 2.710 -23.592 -9.456 1.00 97.00 281 PHE A O 1
ATOM 2146 N N . ILE A 1 282 ? 2.185 -25.775 -9.426 1.00 96.69 282 ILE A N 1
ATOM 2147 C CA . ILE A 1 282 ? 1.811 -25.844 -8.018 1.00 96.69 282 ILE A CA 1
ATOM 2148 C C . ILE A 1 282 ? 2.458 -27.040 -7.341 1.00 96.69 282 ILE A C 1
ATOM 2150 O O . ILE A 1 282 ? 2.547 -28.131 -7.910 1.00 96.69 282 ILE A O 1
ATOM 2154 N N . GLU A 1 283 ? 2.871 -26.836 -6.102 1.00 95.88 283 GLU A N 1
ATOM 2155 C CA . GLU A 1 283 ? 3.390 -27.879 -5.232 1.00 95.88 283 GLU A CA 1
ATOM 2156 C C . GLU A 1 283 ? 2.303 -28.312 -4.249 1.00 95.88 283 GLU A C 1
ATOM 2158 O O . GLU A 1 283 ? 1.710 -27.492 -3.542 1.00 95.88 283 GLU A O 1
ATOM 2163 N N . ARG A 1 284 ? 2.030 -29.618 -4.218 1.00 92.69 284 ARG A N 1
ATOM 2164 C CA . ARG A 1 284 ? 1.122 -30.254 -3.263 1.00 92.69 284 ARG A CA 1
ATOM 2165 C C . ARG A 1 284 ? 1.847 -31.418 -2.607 1.00 92.69 284 ARG A C 1
ATOM 2167 O O . ARG A 1 284 ? 2.216 -32.376 -3.283 1.00 92.69 284 ARG A O 1
ATOM 2174 N N . ARG A 1 285 ? 2.005 -31.376 -1.281 1.00 88.38 285 ARG A N 1
ATOM 2175 C CA . ARG A 1 285 ? 2.625 -32.464 -0.488 1.00 88.38 285 ARG A CA 1
ATOM 2176 C C . ARG A 1 285 ? 4.009 -32.896 -1.020 1.00 88.38 285 ARG A C 1
ATOM 2178 O O . ARG A 1 285 ? 4.319 -34.081 -1.047 1.00 88.38 285 ARG A O 1
ATOM 2185 N N . GLY A 1 286 ? 4.823 -31.944 -1.452 1.00 88.19 286 GLY A N 1
ATOM 2186 C CA . GLY A 1 286 ? 6.159 -32.140 -2.016 1.00 88.19 286 GLY A CA 1
ATOM 2187 C C . GLY A 1 286 ? 6.184 -32.467 -3.509 1.00 88.19 286 GLY A C 1
ATOM 2188 O O . GLY A 1 286 ? 7.266 -32.617 -4.069 1.00 88.19 286 GLY A O 1
ATOM 2189 N N . VAL A 1 287 ? 5.027 -32.592 -4.168 1.00 91.62 287 VAL A N 1
ATOM 2190 C CA . VAL A 1 287 ? 4.938 -32.956 -5.587 1.00 91.62 287 VAL A CA 1
ATOM 2191 C C . VAL A 1 287 ? 4.599 -31.731 -6.422 1.00 91.62 287 VAL A C 1
ATOM 2193 O O . VAL A 1 287 ? 3.553 -31.108 -6.232 1.00 91.62 287 VAL A O 1
ATOM 2196 N N . LEU A 1 288 ? 5.474 -31.416 -7.376 1.00 95.38 288 LEU A N 1
ATOM 2197 C CA . LEU A 1 288 ? 5.277 -30.335 -8.330 1.00 95.38 288 LEU A CA 1
ATOM 2198 C C . LEU A 1 288 ? 4.433 -30.802 -9.523 1.00 95.38 288 LEU A C 1
ATOM 2200 O O . LEU A 1 288 ? 4.752 -31.803 -10.162 1.00 95.38 288 LEU A O 1
ATOM 2204 N N . THR A 1 289 ? 3.377 -30.060 -9.851 1.00 94.81 289 THR A N 1
ATOM 2205 C CA . THR A 1 289 ? 2.480 -30.353 -10.980 1.00 94.81 289 THR A CA 1
ATOM 2206 C C . THR A 1 289 ? 2.140 -29.084 -11.752 1.00 94.81 289 THR A C 1
ATOM 2208 O O . THR A 1 289 ? 2.086 -27.999 -11.175 1.00 94.81 289 THR A O 1
ATOM 2211 N N . LYS A 1 290 ? 1.922 -29.197 -13.067 1.00 95.25 290 LYS A N 1
ATOM 2212 C CA . LYS A 1 290 ? 1.437 -28.070 -13.872 1.00 95.25 290 LYS A CA 1
ATOM 2213 C C . LYS A 1 290 ? -0.033 -27.813 -13.531 1.00 95.25 290 LYS A C 1
ATOM 2215 O O . LYS A 1 290 ? -0.826 -28.753 -13.520 1.00 95.25 290 LYS A O 1
ATOM 2220 N N . ALA A 1 291 ? -0.380 -26.564 -13.246 1.00 91.38 291 ALA A N 1
ATOM 2221 C CA . ALA A 1 291 ? -1.759 -26.171 -12.999 1.00 91.38 291 ALA A CA 1
ATOM 2222 C C . ALA A 1 291 ? -2.503 -25.932 -14.322 1.00 91.38 291 ALA A C 1
ATOM 2224 O O . ALA A 1 291 ? -1.894 -25.601 -15.339 1.00 91.38 291 ALA A O 1
ATOM 2225 N N . GLU A 1 292 ? -3.827 -26.081 -14.304 1.00 88.12 292 GLU A N 1
ATOM 2226 C CA . GLU A 1 292 ? -4.678 -25.785 -15.468 1.00 88.12 292 GLU A CA 1
ATOM 2227 C C . GLU A 1 292 ? -4.893 -24.280 -15.680 1.00 88.12 292 GLU A C 1
ATOM 2229 O O . GLU A 1 292 ? -5.274 -23.851 -16.768 1.00 88.12 292 GLU A O 1
ATOM 2234 N N . VAL A 1 293 ? -4.640 -23.470 -14.648 1.00 82.31 293 VAL A N 1
ATOM 2235 C CA . VAL A 1 293 ? -4.773 -22.014 -14.731 1.00 82.31 293 VAL A CA 1
ATOM 2236 C C . VAL A 1 293 ? -3.676 -21.415 -15.610 1.00 82.31 293 VAL A C 1
ATOM 2238 O O . VAL A 1 293 ? -2.527 -21.858 -15.601 1.00 82.31 293 VAL A O 1
ATOM 2241 N N . ARG A 1 294 ? -4.043 -20.371 -16.349 1.00 84.75 294 ARG A N 1
ATOM 2242 C CA . ARG A 1 294 ? -3.149 -19.593 -17.208 1.00 84.75 294 ARG A CA 1
ATOM 2243 C C . ARG A 1 294 ? -3.546 -18.126 -17.177 1.00 84.75 294 ARG A C 1
ATOM 2245 O O . ARG A 1 294 ? -4.710 -17.810 -16.925 1.00 84.75 294 ARG A O 1
ATOM 2252 N N . PHE A 1 295 ? -2.583 -17.266 -17.454 1.00 79.81 295 PHE A N 1
ATOM 2253 C CA . PHE A 1 295 ? -2.832 -15.863 -17.750 1.00 79.81 295 PHE A CA 1
ATOM 2254 C C . PHE A 1 295 ? -3.176 -15.705 -19.232 1.00 79.81 295 PHE A C 1
ATOM 2256 O O . PHE A 1 295 ? -2.823 -16.548 -20.055 1.00 79.81 295 PHE A O 1
ATOM 2263 N N . GLU A 1 296 ? -3.882 -14.632 -19.562 1.00 71.62 296 GLU A N 1
ATOM 2264 C CA . GLU A 1 296 ? -4.208 -14.269 -20.941 1.00 71.62 296 GLU A CA 1
ATOM 2265 C C . GLU A 1 296 ? -2.950 -13.874 -21.722 1.00 71.62 296 GLU A C 1
ATOM 2267 O O . GLU A 1 296 ? -2.738 -14.343 -22.839 1.00 71.62 296 GLU A O 1
ATOM 2272 N N . ASP A 1 297 ? -2.098 -13.049 -21.111 1.00 71.25 297 ASP A N 1
ATOM 2273 C CA . ASP A 1 297 ? -0.839 -12.589 -21.680 1.00 71.25 297 ASP A CA 1
ATOM 2274 C C . ASP A 1 297 ? 0.183 -12.198 -20.589 1.00 71.25 297 ASP A C 1
ATOM 2276 O O . ASP A 1 297 ? -0.069 -12.285 -19.381 1.00 71.25 297 ASP A O 1
ATOM 2280 N N . GLU A 1 298 ? 1.378 -11.774 -21.014 1.00 78.56 298 GLU A N 1
ATOM 2281 C CA . GLU A 1 298 ? 2.428 -11.310 -20.097 1.00 78.56 298 GLU A CA 1
ATOM 2282 C C . GLU A 1 298 ? 2.021 -10.026 -19.343 1.00 78.56 298 GLU A C 1
ATOM 2284 O O . GLU A 1 298 ? 2.452 -9.822 -18.206 1.00 78.56 298 GLU A O 1
ATOM 2289 N N . ASN A 1 299 ? 1.166 -9.174 -19.920 1.00 73.62 299 ASN A N 1
ATOM 2290 C CA . ASN A 1 299 ? 0.730 -7.935 -19.274 1.00 73.62 299 ASN A CA 1
ATOM 2291 C C . ASN A 1 299 ? -0.166 -8.225 -18.069 1.00 73.62 299 ASN A C 1
ATOM 2293 O O . ASN A 1 299 ? 0.057 -7.661 -16.999 1.00 73.62 299 ASN A O 1
ATOM 2297 N N . GLN A 1 300 ? -1.111 -9.158 -18.196 1.00 79.38 300 GLN A N 1
ATOM 2298 C CA . GLN A 1 300 ? -1.978 -9.579 -17.099 1.00 79.38 300 GLN A CA 1
ATOM 2299 C C . GLN A 1 300 ? -1.170 -10.175 -15.936 1.00 79.38 300 GLN A C 1
ATOM 2301 O O . GLN A 1 300 ? -1.477 -9.927 -14.763 1.00 79.38 300 GLN A O 1
ATOM 2306 N N . LEU A 1 301 ? -0.108 -10.929 -16.241 1.00 84.44 301 LEU A N 1
ATOM 2307 C CA . LEU A 1 301 ? 0.831 -11.429 -15.236 1.00 84.44 301 LEU A CA 1
ATOM 2308 C C . LEU A 1 301 ? 1.572 -10.275 -14.540 1.00 84.44 301 LEU A C 1
ATOM 2310 O O . LEU A 1 301 ? 1.601 -10.219 -13.310 1.00 84.44 301 LEU A O 1
ATOM 2314 N N . LEU A 1 302 ? 2.117 -9.321 -15.300 1.00 78.50 302 LEU A N 1
ATOM 2315 C CA . LEU A 1 302 ? 2.801 -8.142 -14.754 1.00 78.50 302 LEU A CA 1
ATOM 2316 C C . LEU A 1 302 ? 1.888 -7.288 -13.868 1.00 78.50 302 LEU A C 1
ATOM 2318 O O . LEU A 1 302 ? 2.301 -6.847 -12.797 1.00 78.50 302 LEU A O 1
ATOM 2322 N N . GLU A 1 303 ? 0.646 -7.061 -14.285 1.00 75.38 303 GLU A N 1
ATOM 2323 C CA . GLU A 1 303 ? -0.349 -6.346 -13.488 1.00 75.38 303 GLU A CA 1
ATOM 2324 C C . GLU A 1 303 ? -0.679 -7.087 -12.195 1.00 75.38 303 GLU A C 1
ATOM 2326 O O . GLU A 1 303 ? -0.767 -6.468 -11.136 1.00 75.38 303 GLU A O 1
ATOM 2331 N N . THR A 1 304 ? -0.804 -8.413 -12.258 1.00 79.69 304 THR A N 1
ATOM 2332 C CA . THR A 1 304 ? -1.036 -9.253 -11.078 1.00 79.69 304 THR A CA 1
ATOM 2333 C C . THR A 1 304 ? 0.125 -9.152 -10.092 1.00 79.69 304 THR A C 1
ATOM 2335 O O . THR A 1 304 ? -0.102 -8.929 -8.902 1.00 79.69 304 THR A O 1
ATOM 2338 N N . ILE A 1 305 ? 1.366 -9.229 -10.582 1.00 83.81 305 ILE A N 1
ATOM 2339 C CA . ILE A 1 305 ? 2.578 -9.044 -9.775 1.00 83.81 305 ILE A CA 1
ATOM 2340 C C . ILE A 1 305 ? 2.584 -7.650 -9.130 1.00 83.81 305 ILE A C 1
ATOM 2342 O O . ILE A 1 305 ? 2.771 -7.528 -7.922 1.00 83.81 305 ILE A O 1
ATOM 2346 N N . ARG A 1 306 ? 2.330 -6.587 -9.900 1.00 77.75 306 ARG A N 1
ATOM 2347 C CA . ARG A 1 306 ? 2.295 -5.213 -9.371 1.00 77.75 306 ARG A CA 1
ATOM 2348 C C . ARG A 1 306 ? 1.225 -5.046 -8.297 1.00 77.75 306 ARG A C 1
ATOM 2350 O O . ARG A 1 306 ? 1.520 -4.480 -7.249 1.00 77.75 306 ARG A O 1
ATOM 2357 N N . ARG A 1 307 ? 0.020 -5.588 -8.511 1.00 73.88 307 ARG A N 1
ATOM 2358 C CA . ARG A 1 307 ? -1.065 -5.580 -7.516 1.00 73.88 307 ARG A CA 1
ATOM 2359 C C . ARG A 1 307 ? -0.666 -6.308 -6.234 1.00 73.88 307 ARG A C 1
ATOM 2361 O O . ARG A 1 307 ? -0.851 -5.754 -5.154 1.00 73.88 307 ARG A O 1
ATOM 2368 N N . MET A 1 308 ? -0.079 -7.505 -6.339 1.00 75.81 308 MET A N 1
ATOM 2369 C CA . MET A 1 308 ? 0.417 -8.268 -5.184 1.00 75.81 308 MET A CA 1
ATOM 2370 C C . MET A 1 308 ? 1.373 -7.442 -4.333 1.00 75.81 308 MET A C 1
ATOM 2372 O O . MET A 1 308 ? 1.193 -7.302 -3.125 1.00 75.81 308 MET A O 1
ATOM 2376 N N . VA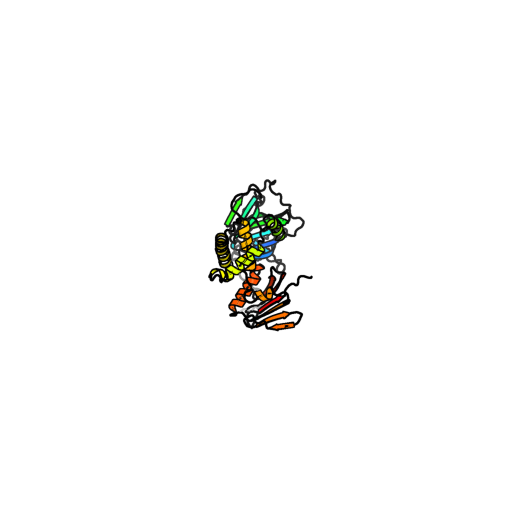L A 1 309 ? 2.379 -6.874 -4.984 1.00 72.94 309 VAL A N 1
ATOM 2377 C CA . VAL A 1 309 ? 3.504 -6.222 -4.323 1.00 72.94 309 VAL A CA 1
ATOM 2378 C C . VAL A 1 309 ? 3.096 -4.845 -3.775 1.00 72.94 309 VAL A C 1
ATOM 2380 O O . VAL A 1 309 ? 3.515 -4.486 -2.672 1.00 72.94 309 VAL A O 1
ATOM 2383 N N . ALA A 1 310 ? 2.182 -4.136 -4.448 1.00 64.69 310 ALA A N 1
ATOM 2384 C CA . ALA A 1 310 ? 1.643 -2.853 -3.993 1.00 64.69 310 ALA A CA 1
ATOM 2385 C C . ALA A 1 310 ? 0.963 -2.944 -2.617 1.00 64.69 310 ALA A C 1
ATOM 2387 O O . ALA A 1 310 ? 1.119 -2.043 -1.795 1.00 64.69 310 ALA A O 1
ATOM 2388 N N . THR A 1 311 ? 0.279 -4.056 -2.309 1.00 56.62 311 THR A N 1
ATOM 2389 C CA . THR A 1 311 ? -0.346 -4.257 -0.982 1.00 56.62 311 THR A CA 1
ATOM 2390 C C . THR A 1 311 ? 0.660 -4.321 0.170 1.00 56.62 311 THR A C 1
ATOM 2392 O O . THR A 1 311 ? 0.283 -4.179 1.331 1.00 56.62 311 THR A O 1
ATOM 2395 N N . THR A 1 312 ? 1.940 -4.524 -0.146 1.00 58.25 312 THR A N 1
ATOM 2396 C CA . THR A 1 312 ? 3.031 -4.679 0.823 1.00 58.25 312 THR A CA 1
ATOM 2397 C C . THR A 1 312 ? 3.872 -3.410 0.987 1.00 58.25 312 THR A C 1
ATOM 2399 O O . THR A 1 312 ? 4.864 -3.431 1.714 1.00 58.25 312 THR A O 1
ATOM 2402 N N . GLY A 1 313 ? 3.498 -2.317 0.306 1.00 54.88 313 GLY A N 1
ATOM 2403 C CA . GLY A 1 313 ? 4.267 -1.069 0.293 1.00 54.88 313 GLY A CA 1
ATOM 2404 C C . GLY A 1 313 ? 5.561 -1.157 -0.519 1.00 54.88 313 GLY A C 1
ATOM 2405 O O . GLY A 1 313 ? 6.493 -0.399 -0.276 1.00 54.88 313 GLY A O 1
ATOM 2406 N N . ARG A 1 314 ? 5.647 -2.109 -1.453 1.00 65.69 314 ARG A N 1
ATOM 2407 C CA . ARG A 1 314 ? 6.798 -2.305 -2.342 1.00 65.69 314 ARG A CA 1
ATOM 2408 C C . ARG A 1 314 ? 6.376 -2.067 -3.790 1.00 65.69 314 ARG A C 1
ATOM 2410 O O . ARG A 1 314 ? 5.196 -2.178 -4.125 1.00 65.69 314 ARG A O 1
ATOM 2417 N N . HIS A 1 315 ? 7.338 -1.789 -4.660 1.00 65.94 315 HIS A N 1
ATOM 2418 C CA . HIS A 1 315 ? 7.112 -1.588 -6.091 1.00 65.94 315 HIS A CA 1
ATOM 2419 C C . HIS A 1 315 ? 8.058 -2.453 -6.928 1.00 65.94 315 HIS A C 1
ATOM 2421 O O . HIS A 1 315 ? 9.103 -2.894 -6.455 1.00 65.94 315 HIS A O 1
ATOM 2427 N N . ILE A 1 316 ? 7.660 -2.722 -8.172 1.00 69.38 316 ILE A N 1
ATOM 2428 C CA . ILE A 1 316 ? 8.449 -3.478 -9.149 1.00 69.38 316 ILE A CA 1
ATOM 2429 C C . ILE A 1 316 ? 8.262 -2.869 -10.542 1.00 69.38 316 ILE A C 1
ATOM 2431 O O . ILE A 1 316 ? 7.137 -2.716 -11.031 1.00 69.38 316 ILE A O 1
ATOM 2435 N N . ASP A 1 317 ? 9.373 -2.496 -11.173 1.00 68.94 317 ASP A N 1
ATOM 2436 C CA . ASP A 1 317 ? 9.414 -1.790 -12.456 1.00 68.94 317 ASP A CA 1
ATOM 2437 C C . ASP A 1 317 ? 10.720 -2.081 -13.223 1.00 68.94 317 ASP A C 1
ATOM 2439 O O . ASP A 1 317 ? 11.524 -2.917 -12.821 1.00 68.94 317 ASP A O 1
ATOM 2443 N N . GLY A 1 318 ? 10.930 -1.426 -14.368 1.00 56.44 318 GLY A N 1
ATOM 2444 C CA . GLY A 1 318 ? 12.121 -1.663 -15.193 1.00 56.44 318 GLY A CA 1
ATOM 2445 C C . GLY A 1 318 ? 13.447 -1.218 -14.557 1.00 56.44 318 GLY A C 1
ATOM 2446 O O . GLY A 1 318 ? 14.498 -1.678 -15.000 1.00 56.44 318 GLY A O 1
ATOM 2447 N N . LEU A 1 319 ? 13.415 -0.343 -13.545 1.00 49.50 319 LEU A N 1
ATOM 2448 C CA . LEU A 1 319 ? 14.589 0.116 -12.791 1.00 49.50 319 LEU A CA 1
ATOM 2449 C C . LEU A 1 319 ? 14.844 -0.771 -11.565 1.00 49.50 319 LEU A C 1
ATOM 2451 O O . LEU A 1 319 ? 15.996 -1.012 -11.214 1.00 49.50 319 LEU A O 1
ATOM 2455 N N . ASN A 1 320 ? 13.776 -1.296 -10.959 1.00 62.91 320 ASN A N 1
ATOM 2456 C CA . ASN A 1 320 ? 13.784 -2.233 -9.838 1.00 62.91 320 ASN A CA 1
ATOM 2457 C C . ASN A 1 320 ? 13.053 -3.526 -10.246 1.00 62.91 320 ASN A C 1
ATOM 2459 O O . ASN A 1 320 ? 11.893 -3.727 -9.874 1.00 62.91 320 ASN A O 1
ATOM 2463 N N . PRO A 1 321 ? 13.697 -4.408 -11.035 1.00 77.62 321 PRO A N 1
ATOM 2464 C CA . PRO A 1 321 ? 13.021 -5.527 -11.692 1.00 77.62 321 PRO A CA 1
ATOM 2465 C C . PRO A 1 321 ? 12.823 -6.757 -10.802 1.00 77.62 321 PRO A C 1
ATOM 2467 O O . PRO A 1 321 ? 12.415 -7.801 -11.301 1.00 77.62 321 PRO A O 1
ATOM 2470 N N . MET A 1 322 ? 13.149 -6.679 -9.513 1.00 86.00 322 MET A N 1
ATOM 2471 C CA . MET A 1 322 ? 13.086 -7.791 -8.566 1.00 86.00 322 MET A CA 1
ATOM 2472 C C . MET A 1 322 ? 12.465 -7.316 -7.261 1.00 86.00 322 MET A C 1
ATOM 2474 O O . MET A 1 322 ? 12.783 -6.226 -6.788 1.00 86.00 322 MET A O 1
ATOM 2478 N N . VAL A 1 323 ? 11.618 -8.145 -6.657 1.00 83.19 323 VAL A N 1
ATOM 2479 C CA . VAL A 1 323 ? 11.021 -7.836 -5.359 1.00 83.19 323 VAL A CA 1
ATOM 2480 C C . VAL A 1 323 ? 10.757 -9.092 -4.543 1.00 83.19 323 VAL A C 1
ATOM 2482 O O . VAL A 1 323 ? 10.241 -10.088 -5.046 1.00 83.19 323 VAL A O 1
ATOM 2485 N N . ASP A 1 324 ? 11.067 -8.999 -3.255 1.00 89.75 324 ASP A N 1
ATOM 2486 C CA . ASP A 1 324 ? 10.629 -9.934 -2.226 1.00 89.75 324 ASP A CA 1
ATOM 2487 C C . ASP A 1 324 ? 9.654 -9.220 -1.298 1.00 89.75 324 ASP A C 1
ATOM 2489 O O . ASP A 1 324 ? 9.930 -8.110 -0.831 1.00 89.75 324 ASP A O 1
ATOM 2493 N N . ALA A 1 325 ? 8.514 -9.847 -1.020 1.00 80.50 325 ALA A N 1
ATOM 2494 C CA . ALA A 1 325 ? 7.491 -9.279 -0.159 1.00 80.50 325 ALA A CA 1
ATOM 2495 C C . ALA A 1 325 ? 6.740 -10.342 0.646 1.00 80.50 325 ALA A C 1
ATOM 2497 O O . ALA A 1 325 ? 6.833 -11.549 0.401 1.00 80.50 325 ALA A O 1
ATOM 2498 N N . ARG A 1 326 ? 5.971 -9.876 1.630 1.00 81.19 326 ARG A N 1
ATOM 2499 C CA . ARG A 1 326 ? 5.073 -10.719 2.414 1.00 81.19 326 ARG A CA 1
ATOM 2500 C C . ARG A 1 326 ? 3.641 -10.260 2.208 1.00 81.19 326 ARG A C 1
ATOM 2502 O O . ARG A 1 326 ? 3.322 -9.116 2.511 1.00 81.19 326 ARG A O 1
ATOM 2509 N N . LEU A 1 327 ? 2.815 -11.152 1.677 1.00 77.31 327 LEU A N 1
ATOM 2510 C CA . LEU A 1 327 ? 1.408 -10.888 1.416 1.00 77.31 327 LEU A CA 1
ATOM 2511 C C . LEU A 1 327 ? 0.611 -10.817 2.735 1.00 77.31 327 LEU A C 1
ATOM 2513 O O . LEU A 1 327 ? 1.074 -11.329 3.762 1.00 77.31 327 LEU A O 1
ATOM 2517 N N . PRO A 1 328 ? -0.584 -10.193 2.736 1.00 64.94 328 PRO A N 1
ATOM 2518 C CA . PRO A 1 328 ? -1.410 -10.053 3.939 1.00 64.94 328 PRO A CA 1
ATOM 2519 C C . PRO A 1 328 ? -1.831 -11.376 4.597 1.00 64.94 328 PRO A C 1
ATOM 2521 O O . PRO A 1 328 ? -2.126 -11.386 5.789 1.00 64.94 328 PRO A O 1
ATOM 2524 N N . ASP A 1 329 ? -1.851 -12.476 3.841 1.00 66.75 329 ASP A N 1
ATOM 2525 C CA . ASP A 1 329 ? -2.112 -13.843 4.317 1.00 66.75 329 ASP A CA 1
ATOM 2526 C C . ASP A 1 329 ? -0.874 -14.506 4.966 1.00 66.75 329 ASP A C 1
ATOM 2528 O O . ASP A 1 329 ? -0.929 -15.647 5.416 1.00 66.75 329 ASP A O 1
ATOM 2532 N N . GLY A 1 330 ? 0.266 -13.806 5.011 1.00 76.69 330 GLY A N 1
ATOM 2533 C CA . GLY A 1 330 ? 1.534 -14.303 5.544 1.00 76.69 330 GLY A CA 1
ATOM 2534 C C . GLY A 1 330 ? 2.394 -15.069 4.534 1.00 76.69 330 GLY A C 1
ATOM 2535 O O . GLY A 1 330 ? 3.551 -15.391 4.859 1.00 76.69 330 GLY A O 1
ATOM 2536 N N . SER A 1 331 ? 1.882 -15.319 3.325 1.00 83.12 331 SER A N 1
ATOM 2537 C CA . SER A 1 331 ? 2.619 -15.940 2.225 1.00 83.12 331 SER A CA 1
ATOM 2538 C C . SER A 1 331 ? 3.803 -15.069 1.806 1.00 83.12 331 SER A C 1
ATOM 2540 O O . SER A 1 331 ? 3.767 -13.839 1.880 1.00 83.12 331 SER A O 1
ATOM 2542 N N . ARG A 1 332 ? 4.897 -15.705 1.386 1.00 91.00 332 ARG A N 1
ATOM 2543 C CA . ARG A 1 332 ? 6.072 -15.007 0.848 1.00 91.00 332 ARG A CA 1
ATOM 2544 C C . ARG A 1 332 ? 5.979 -14.986 -0.663 1.00 91.00 332 ARG A C 1
ATOM 2546 O O . ARG A 1 332 ? 5.748 -16.033 -1.260 1.00 91.00 332 ARG A O 1
ATOM 2553 N N . VAL A 1 333 ? 6.193 -13.822 -1.253 1.00 91.75 333 VAL A N 1
ATOM 2554 C CA . VAL A 1 333 ? 6.195 -13.642 -2.699 1.00 91.75 333 VAL A CA 1
ATOM 2555 C C . VAL A 1 333 ? 7.557 -13.142 -3.156 1.00 91.75 333 VAL A C 1
ATOM 2557 O O . VAL A 1 333 ? 8.115 -12.226 -2.557 1.00 91.75 333 VAL A O 1
ATOM 2560 N N . ASN A 1 334 ? 8.075 -13.759 -4.209 1.00 94.88 334 ASN A N 1
ATOM 2561 C CA . ASN A 1 334 ? 9.235 -13.303 -4.956 1.00 94.88 334 ASN A CA 1
ATOM 2562 C C . ASN A 1 334 ? 8.793 -13.085 -6.402 1.00 94.88 334 ASN A C 1
ATOM 2564 O O . ASN A 1 334 ? 8.149 -13.963 -6.976 1.00 94.88 334 ASN A O 1
ATOM 2568 N N . ALA A 1 335 ? 9.112 -11.935 -6.982 1.00 94.00 335 ALA A N 1
ATOM 2569 C CA . ALA A 1 335 ? 8.836 -11.677 -8.386 1.00 94.00 335 ALA A CA 1
ATOM 2570 C C . ALA A 1 335 ? 10.040 -11.045 -9.077 1.00 94.00 335 ALA A C 1
ATOM 2572 O O . ALA A 1 335 ? 10.767 -10.241 -8.490 1.00 94.00 335 ALA A O 1
ATOM 2573 N N . ILE A 1 336 ? 10.215 -11.401 -10.345 1.00 91.19 336 ILE A N 1
ATOM 2574 C CA . ILE A 1 336 ? 11.262 -10.893 -11.222 1.00 91.19 336 ILE A CA 1
ATOM 2575 C C . ILE A 1 336 ? 10.667 -10.572 -12.591 1.00 91.19 336 ILE A C 1
ATOM 2577 O O . ILE A 1 336 ? 9.895 -11.347 -13.150 1.00 91.19 336 ILE A O 1
ATOM 2581 N N . ILE A 1 337 ? 11.015 -9.415 -13.140 1.00 84.19 337 ILE A N 1
ATOM 2582 C CA . ILE A 1 337 ? 10.532 -8.940 -14.438 1.00 84.19 337 ILE A CA 1
ATOM 2583 C C . ILE A 1 337 ? 11.702 -8.519 -15.330 1.00 84.19 337 ILE A C 1
ATOM 2585 O O . ILE A 1 337 ? 12.867 -8.528 -14.921 1.00 84.19 337 ILE A O 1
ATOM 2589 N N . ARG A 1 338 ? 11.418 -8.156 -16.585 1.00 73.44 338 ARG A N 1
ATOM 2590 C CA . ARG A 1 338 ? 12.443 -7.585 -17.470 1.00 73.44 338 ARG A CA 1
ATOM 2591 C C . ARG A 1 338 ? 12.984 -6.265 -16.892 1.00 73.44 338 ARG A C 1
ATOM 2593 O O . ARG A 1 338 ? 12.193 -5.478 -16.375 1.00 73.44 338 ARG A O 1
ATOM 2600 N N . PRO A 1 339 ? 14.299 -5.996 -17.018 1.00 73.44 339 PRO A N 1
ATOM 2601 C CA . PRO A 1 339 ? 15.293 -6.749 -17.800 1.00 73.44 339 PRO A CA 1
ATOM 2602 C C . PRO A 1 339 ? 15.962 -7.933 -17.074 1.00 73.44 339 PRO A C 1
ATOM 2604 O O . PRO A 1 339 ? 16.715 -8.665 -17.709 1.00 73.44 339 PRO A O 1
ATOM 2607 N N . ALA A 1 340 ? 15.710 -8.146 -15.779 1.00 77.12 340 ALA A N 1
ATOM 2608 C CA . ALA A 1 340 ? 16.397 -9.182 -15.000 1.00 77.12 340 ALA A CA 1
ATOM 2609 C C . ALA A 1 340 ? 15.956 -10.615 -15.362 1.00 77.12 340 ALA A C 1
ATOM 2611 O O . ALA A 1 340 ? 16.766 -11.539 -15.313 1.00 77.12 340 ALA A O 1
ATOM 2612 N N . ALA A 1 341 ? 14.700 -10.805 -15.774 1.00 86.44 341 ALA A N 1
ATOM 2613 C CA . ALA A 1 341 ? 14.214 -12.082 -16.290 1.00 86.44 341 ALA A CA 1
ATOM 2614 C C . ALA A 1 341 ? 14.242 -12.128 -17.826 1.00 86.44 341 ALA A C 1
ATOM 2616 O O . ALA A 1 341 ? 13.403 -11.531 -18.502 1.00 86.44 341 ALA A O 1
ATOM 2617 N N . ILE A 1 342 ? 15.193 -12.888 -18.378 1.00 82.38 342 ILE A N 1
ATOM 2618 C CA . ILE A 1 342 ? 15.412 -13.031 -19.831 1.00 82.38 342 ILE A CA 1
ATOM 2619 C C . ILE A 1 342 ? 14.170 -13.599 -20.540 1.00 82.38 342 ILE A C 1
ATOM 2621 O O . ILE A 1 342 ? 13.862 -13.208 -21.664 1.00 82.38 342 ILE A O 1
ATOM 2625 N N . HIS A 1 343 ? 13.436 -14.495 -19.877 1.00 78.25 343 HIS A N 1
ATOM 2626 C CA . HIS A 1 343 ? 12.285 -15.204 -20.447 1.00 78.25 343 HIS A CA 1
ATOM 2627 C C . HIS A 1 343 ? 10.927 -14.542 -20.162 1.00 78.25 343 HIS A C 1
ATOM 2629 O O . HIS A 1 343 ? 9.897 -15.116 -20.502 1.00 78.25 343 HIS A O 1
ATOM 2635 N N . GLY A 1 344 ? 10.921 -13.330 -19.600 1.00 81.94 344 GLY A N 1
ATOM 2636 C CA . GLY A 1 344 ? 9.699 -12.623 -19.212 1.00 81.94 344 GLY A CA 1
ATOM 2637 C C . GLY A 1 344 ? 9.402 -12.713 -17.717 1.00 81.94 344 GLY A C 1
ATOM 2638 O O . GLY A 1 344 ? 10.204 -13.236 -16.949 1.00 81.94 344 GLY A O 1
ATOM 2639 N N . ALA A 1 345 ? 8.281 -12.136 -17.291 1.00 86.81 345 ALA A N 1
ATOM 2640 C CA . ALA A 1 345 ? 7.923 -12.057 -15.874 1.00 86.81 345 ALA A CA 1
ATOM 2641 C C . ALA A 1 345 ? 7.799 -13.442 -15.208 1.00 86.81 345 ALA A C 1
ATOM 2643 O O . ALA A 1 345 ? 7.125 -14.329 -15.729 1.00 86.81 345 ALA A O 1
ATOM 2644 N N . ALA A 1 346 ? 8.397 -13.594 -14.025 1.00 94.12 346 ALA A N 1
ATOM 2645 C CA . ALA A 1 346 ? 8.272 -14.782 -13.191 1.00 94.12 346 ALA A CA 1
ATOM 2646 C C . ALA A 1 346 ? 7.917 -14.421 -11.742 1.00 94.12 346 ALA A C 1
ATOM 2648 O O . ALA A 1 346 ? 8.259 -13.348 -11.240 1.00 94.12 346 ALA A O 1
ATOM 2649 N N . LEU A 1 347 ? 7.196 -15.323 -11.084 1.00 95.00 347 LEU A N 1
ATOM 2650 C CA . LEU A 1 347 ? 6.583 -15.122 -9.776 1.00 95.00 347 LEU A CA 1
ATOM 2651 C C . LEU A 1 347 ? 6.565 -16.443 -9.005 1.00 95.00 347 LEU A C 1
ATOM 2653 O O . LEU A 1 347 ? 6.062 -17.446 -9.502 1.00 95.00 347 LEU A O 1
ATOM 2657 N N . THR A 1 348 ? 7.027 -16.419 -7.761 1.00 96.19 348 THR A N 1
ATOM 2658 C CA . THR A 1 348 ? 6.958 -17.554 -6.838 1.00 96.19 348 THR A CA 1
ATOM 2659 C C . THR A 1 348 ? 6.258 -17.125 -5.559 1.00 96.19 348 THR A C 1
ATOM 2661 O O . THR A 1 348 ? 6.655 -16.149 -4.924 1.00 96.19 348 THR A O 1
ATOM 2664 N N . ILE A 1 349 ? 5.227 -17.868 -5.156 1.00 93.88 349 ILE A N 1
ATOM 2665 C CA . ILE A 1 349 ? 4.483 -17.648 -3.917 1.00 93.88 349 ILE A CA 1
ATOM 2666 C C . ILE A 1 349 ? 4.596 -18.889 -3.046 1.00 93.88 349 ILE A C 1
ATOM 2668 O O . ILE A 1 349 ? 4.090 -19.957 -3.385 1.00 93.88 349 ILE A O 1
ATOM 2672 N N . ARG A 1 350 ? 5.217 -18.728 -1.882 1.00 94.19 350 ARG A N 1
ATOM 2673 C CA . ARG A 1 350 ? 5.325 -19.759 -0.850 1.00 94.19 350 ARG A CA 1
ATOM 2674 C C . ARG A 1 350 ? 4.284 -19.495 0.218 1.00 94.19 350 ARG A C 1
ATOM 2676 O O . ARG A 1 350 ? 4.387 -18.508 0.955 1.00 94.19 350 ARG A O 1
ATOM 2683 N N . LYS A 1 351 ? 3.293 -20.377 0.304 1.00 89.19 351 LYS A N 1
ATOM 2684 C CA . LYS A 1 351 ? 2.169 -20.216 1.221 1.00 89.19 351 LYS A CA 1
ATOM 2685 C C . LYS A 1 351 ? 2.597 -20.522 2.647 1.00 89.19 351 LYS A C 1
ATOM 2687 O O . LYS A 1 351 ? 3.323 -21.485 2.906 1.00 89.19 351 LYS A O 1
ATOM 2692 N N . PHE A 1 352 ? 2.151 -19.692 3.581 1.00 78.69 352 PHE A N 1
ATOM 2693 C CA . PHE A 1 352 ? 2.331 -19.972 4.998 1.00 78.69 352 PHE A CA 1
ATOM 2694 C C . PHE A 1 352 ? 1.289 -21.015 5.414 1.00 78.69 352 PHE A C 1
ATOM 2696 O O . PHE A 1 352 ? 0.094 -20.811 5.220 1.00 78.69 352 PHE A O 1
ATOM 2703 N N . LYS A 1 353 ? 1.732 -22.164 5.933 1.00 63.19 353 LYS A N 1
ATOM 2704 C CA . LYS A 1 353 ? 0.814 -23.115 6.565 1.00 63.19 353 LYS A CA 1
ATOM 2705 C C . LYS A 1 353 ? 0.555 -22.618 7.979 1.00 63.19 353 LYS A C 1
ATOM 2707 O O . LYS A 1 353 ? 1.516 -22.455 8.730 1.00 63.19 353 LYS A O 1
ATOM 2712 N N . ASP A 1 354 ? -0.709 -22.430 8.342 1.00 47.03 354 ASP A N 1
ATOM 2713 C CA . ASP A 1 354 ? -1.082 -22.429 9.753 1.00 47.03 354 ASP A CA 1
ATOM 2714 C C . ASP A 1 354 ? -0.582 -23.753 10.338 1.00 47.03 354 ASP A C 1
ATOM 2716 O O . ASP A 1 354 ? -0.934 -24.834 9.853 1.00 47.03 354 ASP A O 1
ATOM 2720 N N . ALA A 1 355 ? 0.324 -23.664 11.310 1.00 30.17 355 ALA A N 1
ATOM 2721 C CA . ALA A 1 355 ? 0.676 -24.809 12.126 1.00 30.17 355 ALA A CA 1
ATOM 2722 C C . ALA A 1 355 ? -0.605 -25.221 12.859 1.00 30.17 355 ALA A C 1
ATOM 2724 O O . ALA A 1 355 ? -1.103 -24.466 13.693 1.00 30.17 355 ALA A O 1
ATOM 2725 N N . VAL A 1 356 ? -1.171 -26.359 12.456 1.00 29.06 356 VAL A N 1
ATOM 2726 C CA . VAL A 1 356 ? -2.223 -27.045 13.215 1.00 29.06 356 VAL A CA 1
ATOM 2727 C C . VAL A 1 356 ? -1.638 -27.534 14.528 1.00 29.06 356 VAL A C 1
ATOM 2729 O O . VAL A 1 356 ? -0.512 -28.086 14.479 1.00 29.06 356 VAL A O 1
#

Sequence (356 aa):
MSDVETTQSTNGEPLPTGAATPAPTLERAEAKHGTRVRVSVHRLDGGLEDGESDARIITGEGFPIFTPPDAERARWIPARDIKYVVLGSVDDPDLESDPGDKTAARRAILRFRDGEWIAAYMDPSQASDGAGLAIKIRLTESQRVIPAIAASAALLEMQFVDAWTSTTTDAPAPHRRRSDIMEAAARQGRDLDKLANDFRDRLALIRDVGLTTGDTLAFSRSVRTHLDRFLAEDSIELSAPEKTTLADIILRAAVGYGPLDGLLHDRSVSEIMVNGPDQVFIERRGVLTKAEVRFEDENQLLETIRRMVATTGRHIDGLNPMVDARLPDGSRVNAIIRPAAIHGAALTIRKFKDAV

pLDDT: mean 71.63, std 18.83, range [29.06, 97.0]

Radius of gyration: 30.8 Å; chains: 1; bounding box: 128×80×60 Å

Foldseek 3Di:
DDDDDDDDDDDDDDDDDDDDDDDDDPPPPPPPQAPKFWKWWQWPVRDIDTAIGSDPAAAQQGGWGAHPVGNPDTDGDHLLGTFKMFGHDPPDPPFAAQPFLVDPFWWKWWAFPSGDIWTWTFDPPDDPPHQWGWTWTQPPVVRGTTTMTGGVNGTPDMDIDNHPPPPPPDDDDDDDDPVVVVVVVVVPPDDLLVVLVVLLVVVVVDDDPLLVDLDLVSNLVVLLVSLVVVCVVVVNDDDPVSSVVSSVSNSLVSLDLPLCNVVLPDLQFFKWKDLFQQFIWTDGPNDIDGDPTGHPHLVSNVSSVQSQQVQFSDGDDQVRQWDWGAGPQRKIKIWGAPPVRVSGIIMMIGHDDDPD